Protein AF-X1PWG4-F1 (afdb_monomer)

Structure (mmCIF, N/CA/C/O backbone):
data_AF-X1PWG4-F1
#
_entry.id   AF-X1PWG4-F1
#
loop_
_atom_site.group_PDB
_atom_site.id
_atom_site.type_symbol
_atom_site.label_atom_id
_atom_site.label_alt_id
_atom_site.label_comp_id
_atom_site.label_asym_id
_atom_site.label_entity_id
_atom_site.label_seq_id
_atom_site.pdbx_PDB_ins_code
_atom_site.Cartn_x
_atom_site.Cartn_y
_atom_site.Cartn_z
_atom_site.occupancy
_atom_site.B_iso_or_equiv
_atom_site.auth_seq_id
_atom_site.auth_comp_id
_atom_site.auth_asym_id
_atom_site.auth_atom_id
_atom_site.pdbx_PDB_model_num
ATOM 1 N N . VAL A 1 1 ? 36.003 5.966 -30.148 1.00 38.50 1 VAL A N 1
ATOM 2 C CA . VAL A 1 1 ? 35.156 4.919 -30.754 1.00 38.50 1 VAL A CA 1
ATOM 3 C C . VAL A 1 1 ? 33.791 5.118 -30.147 1.00 38.50 1 VAL A C 1
ATOM 5 O O . VAL A 1 1 ? 33.554 4.722 -29.016 1.00 38.50 1 VAL A O 1
ATOM 8 N N . ASP A 1 2 ? 33.025 5.947 -30.839 1.00 34.84 2 ASP A N 1
ATOM 9 C CA . ASP A 1 2 ? 31.655 6.334 -30.536 1.00 34.84 2 ASP A CA 1
ATOM 10 C C . ASP A 1 2 ? 30.747 5.218 -31.064 1.00 34.84 2 ASP A C 1
ATOM 12 O O . ASP A 1 2 ? 30.988 4.719 -32.164 1.00 34.84 2 ASP A O 1
ATOM 16 N N . ASN A 1 3 ? 29.781 4.775 -30.267 1.00 29.97 3 ASN A N 1
ATOM 17 C CA . ASN A 1 3 ? 28.748 3.850 -30.723 1.00 29.97 3 ASN A CA 1
ATOM 18 C C . ASN A 1 3 ? 27.435 4.169 -30.001 1.00 29.97 3 ASN A C 1
ATOM 20 O O . ASN A 1 3 ? 26.876 3.376 -29.248 1.00 29.97 3 ASN A O 1
ATOM 24 N N . SER A 1 4 ? 26.956 5.386 -30.239 1.00 35.47 4 SER A N 1
ATOM 25 C CA . SER A 1 4 ? 25.557 5.758 -30.080 1.00 35.47 4 SER A CA 1
ATOM 26 C C . SER A 1 4 ? 24.722 5.029 -31.140 1.00 35.47 4 SER A C 1
ATOM 28 O O . SER A 1 4 ? 24.581 5.471 -32.277 1.00 35.47 4 SER A O 1
ATOM 30 N N . THR A 1 5 ? 24.172 3.862 -30.798 1.00 31.62 5 THR A N 1
ATOM 31 C CA . THR A 1 5 ? 23.153 3.223 -31.643 1.00 31.62 5 THR A CA 1
ATOM 32 C C . THR A 1 5 ? 21.780 3.700 -31.187 1.00 31.62 5 THR A C 1
ATOM 34 O O . THR A 1 5 ? 21.223 3.204 -30.213 1.00 31.62 5 THR A O 1
ATOM 37 N N . GLN A 1 6 ? 21.245 4.692 -31.902 1.00 36.12 6 GLN A N 1
ATOM 38 C CA . GLN A 1 6 ? 19.813 4.971 -31.935 1.00 36.12 6 GLN A CA 1
ATOM 39 C C . GLN A 1 6 ? 19.074 3.683 -32.325 1.00 36.12 6 GLN A C 1
ATOM 41 O O . GLN A 1 6 ? 19.234 3.170 -33.434 1.00 36.12 6 GLN A O 1
ATOM 46 N N . HIS A 1 7 ? 18.234 3.171 -31.432 1.00 32.03 7 HIS A N 1
ATOM 47 C CA . HIS A 1 7 ? 17.082 2.370 -31.825 1.00 32.03 7 HIS A CA 1
ATOM 48 C C . HIS A 1 7 ? 15.844 3.222 -31.605 1.00 32.03 7 HIS A C 1
ATOM 50 O O . HIS A 1 7 ? 15.330 3.349 -30.498 1.00 32.03 7 HIS A O 1
ATOM 56 N N . GLY A 1 8 ? 15.409 3.855 -32.693 1.00 35.16 8 GLY A N 1
ATOM 57 C CA . GLY A 1 8 ? 14.060 4.374 -32.788 1.00 35.16 8 GLY A CA 1
ATOM 58 C C . GLY A 1 8 ? 13.094 3.198 -32.761 1.00 35.16 8 GLY A C 1
ATOM 59 O O . GLY A 1 8 ? 13.044 2.413 -33.704 1.00 35.16 8 GLY A O 1
ATOM 60 N N . SER A 1 9 ? 12.332 3.091 -31.681 1.00 31.69 9 SER A N 1
ATOM 61 C CA . SER A 1 9 ? 11.011 2.483 -31.715 1.00 31.69 9 SER A CA 1
ATOM 62 C C . SER A 1 9 ? 10.033 3.588 -31.337 1.00 31.69 9 SER A C 1
ATOM 64 O O . SER A 1 9 ? 10.167 4.251 -30.311 1.00 31.69 9 SER A O 1
ATOM 66 N N . THR A 1 10 ? 9.121 3.877 -32.253 1.00 31.64 10 THR A N 1
ATOM 67 C CA . THR A 1 10 ? 7.973 4.754 -32.051 1.00 31.64 10 THR A CA 1
ATOM 68 C C . THR A 1 10 ? 7.054 4.104 -31.023 1.00 31.64 10 THR A C 1
ATOM 70 O O . THR A 1 10 ? 6.117 3.401 -31.386 1.00 31.64 10 THR A O 1
ATOM 73 N N . ILE A 1 11 ? 7.345 4.312 -29.741 1.00 36.66 11 ILE A N 1
ATOM 74 C CA . ILE A 1 11 ? 6.309 4.308 -28.716 1.00 36.66 11 ILE A CA 1
ATOM 75 C C . ILE A 1 11 ? 5.617 5.650 -28.911 1.00 36.66 11 ILE A C 1
ATOM 77 O O . ILE A 1 11 ? 6.242 6.699 -28.749 1.00 36.66 11 ILE A O 1
ATOM 81 N N . GLU A 1 12 ? 4.384 5.610 -29.414 1.00 35.91 12 GLU A N 1
ATOM 82 C CA . GLU A 1 12 ? 3.535 6.791 -29.537 1.00 35.91 12 GLU A CA 1
ATOM 83 C C . GLU A 1 12 ? 3.648 7.617 -28.258 1.00 35.91 12 GLU A C 1
ATOM 85 O O . GLU A 1 12 ? 3.599 7.061 -27.162 1.00 35.91 12 GLU A O 1
ATOM 90 N N . ASN A 1 13 ? 3.863 8.925 -28.417 1.00 35.66 13 ASN A N 1
ATOM 91 C CA . ASN A 1 13 ? 3.907 9.893 -27.331 1.00 35.66 13 ASN A CA 1
ATOM 92 C C . ASN A 1 13 ? 2.687 9.685 -26.427 1.00 35.66 13 ASN A C 1
ATOM 94 O O . ASN A 1 13 ? 1.607 10.204 -26.709 1.00 35.66 13 ASN A O 1
ATOM 98 N N . ILE A 1 14 ? 2.861 8.933 -25.343 1.00 43.09 14 ILE A N 1
ATOM 99 C CA . ILE A 1 14 ? 1.929 8.948 -24.232 1.00 43.09 14 ILE A CA 1
ATOM 100 C C . ILE A 1 14 ? 2.013 10.380 -23.723 1.00 43.09 14 ILE A C 1
ATOM 102 O O . ILE A 1 14 ? 3.063 10.812 -23.249 1.00 43.09 14 ILE A O 1
ATOM 106 N N . ASP A 1 15 ? 0.952 11.155 -23.922 1.00 39.53 15 ASP A N 1
ATOM 107 C CA . ASP A 1 15 ? 0.893 12.532 -23.456 1.00 39.53 15 ASP A CA 1
ATOM 108 C C . ASP A 1 15 ? 0.978 12.516 -21.921 1.00 39.53 15 ASP A C 1
ATOM 110 O O . ASP A 1 15 ? -0.009 12.291 -21.217 1.00 39.53 15 ASP A O 1
ATOM 114 N N . HIS A 1 16 ? 2.196 12.696 -21.400 1.00 44.06 16 HIS A N 1
ATOM 115 C CA . HIS A 1 16 ? 2.521 12.679 -19.972 1.00 44.06 16 HIS A CA 1
ATOM 116 C C . HIS A 1 16 ? 1.636 13.654 -19.175 1.00 44.06 16 HIS A C 1
ATOM 118 O O . HIS A 1 16 ? 1.342 13.422 -18.002 1.00 44.06 16 HIS A O 1
ATOM 124 N N . THR A 1 17 ? 1.140 14.710 -19.825 1.00 37.06 17 THR A N 1
ATOM 125 C CA . THR A 1 17 ? 0.245 15.719 -19.246 1.00 37.06 17 THR A CA 1
ATOM 126 C C . THR A 1 17 ? -1.140 15.151 -18.903 1.00 37.06 17 THR A C 1
ATOM 128 O O . THR A 1 17 ? -1.761 15.574 -17.922 1.00 37.06 17 THR A O 1
ATOM 131 N N . VAL A 1 18 ? -1.615 14.162 -19.671 1.00 40.12 18 VAL A N 1
ATOM 132 C CA . VAL A 1 18 ? -2.909 13.485 -19.463 1.00 40.12 18 VAL A CA 1
ATOM 133 C C . VAL A 1 18 ? -2.805 12.429 -18.352 1.00 40.12 18 VAL A C 1
ATOM 135 O O . VAL A 1 18 ? -3.750 12.258 -17.584 1.00 40.12 18 VAL A O 1
ATOM 138 N N . TYR A 1 19 ? -1.640 11.790 -18.182 1.00 44.50 19 TYR A N 1
ATOM 139 C CA . TYR A 1 19 ? -1.383 10.860 -17.067 1.00 44.50 19 TYR A CA 1
ATOM 140 C C . TYR A 1 19 ? -1.258 11.580 -15.710 1.00 44.50 19 TYR A C 1
ATOM 142 O O . TYR A 1 19 ? -1.852 11.147 -14.721 1.00 44.50 19 TYR A O 1
ATOM 150 N N . LEU A 1 20 ? -0.562 12.723 -15.665 1.00 40.28 20 LEU A N 1
ATOM 151 C CA . LEU A 1 20 ? -0.359 13.516 -14.441 1.00 40.28 20 LEU A CA 1
ATOM 152 C C . LEU A 1 20 ? -1.666 14.062 -13.837 1.00 40.28 20 LEU A C 1
ATOM 154 O O . LEU A 1 20 ? -1.803 14.134 -12.616 1.00 40.28 20 LEU A O 1
ATOM 158 N N . THR A 1 21 ? -2.652 14.416 -14.668 1.00 39.25 21 THR A N 1
ATOM 159 C CA . THR A 1 21 ? -3.934 14.981 -14.200 1.00 39.25 21 THR A CA 1
ATOM 160 C C . THR A 1 21 ? -4.947 13.927 -13.731 1.00 39.25 21 THR A C 1
ATOM 162 O O . THR A 1 21 ? -5.862 14.268 -12.977 1.00 39.25 21 THR A O 1
ATOM 165 N N . ALA A 1 22 ? -4.765 12.650 -14.095 1.00 45.25 22 ALA A N 1
ATOM 166 C CA . ALA A 1 22 ? -5.583 11.530 -13.617 1.00 45.25 22 ALA A CA 1
ATOM 167 C C . ALA A 1 22 ? -5.042 10.888 -12.320 1.00 45.25 22 ALA A C 1
ATOM 169 O O . ALA A 1 22 ? -5.830 10.404 -11.507 1.00 45.25 22 ALA A O 1
ATOM 170 N N . PHE A 1 23 ? -3.724 10.929 -12.079 1.00 49.94 23 PHE A N 1
ATOM 171 C CA . PHE A 1 23 ? -3.097 10.281 -10.914 1.00 49.94 23 PHE A CA 1
ATOM 172 C C . PHE A 1 23 ? -3.193 11.106 -9.613 1.00 49.94 23 PHE A C 1
ATOM 174 O O . PHE A 1 23 ? -3.197 10.560 -8.516 1.00 49.94 23 PHE A O 1
ATOM 181 N N . GLN A 1 24 ? -3.354 12.432 -9.685 1.00 46.59 24 GLN A N 1
ATOM 182 C CA . GLN A 1 24 ? -3.383 13.302 -8.492 1.00 46.59 24 GLN A CA 1
ATOM 183 C C . GLN A 1 24 ? -4.635 13.157 -7.592 1.00 46.59 24 GLN A C 1
ATOM 185 O O . GLN A 1 24 ? -4.718 13.825 -6.564 1.00 46.59 24 GLN A O 1
ATOM 190 N N . ARG A 1 25 ? -5.595 12.277 -7.924 1.00 53.38 25 ARG A N 1
ATOM 191 C CA . ARG A 1 25 ? -6.771 11.955 -7.078 1.00 53.38 25 ARG A CA 1
ATOM 192 C C . ARG A 1 25 ? -6.704 10.576 -6.418 1.00 53.38 25 ARG A C 1
ATOM 194 O O . ARG A 1 25 ? -7.733 10.023 -6.046 1.00 53.38 25 ARG A O 1
ATOM 201 N N . GLN A 1 26 ? -5.515 9.996 -6.328 1.00 68.88 26 GLN A N 1
ATOM 202 C CA . GLN A 1 26 ? -5.377 8.581 -6.006 1.00 68.88 26 GLN A CA 1
ATOM 203 C C . GLN A 1 26 ? -5.021 8.281 -4.554 1.00 68.88 26 GLN A C 1
ATOM 205 O O . GLN A 1 26 ? -5.182 7.140 -4.139 1.00 68.88 26 GLN A O 1
ATOM 210 N N . THR A 1 27 ? -4.633 9.286 -3.768 1.00 80.44 27 THR A N 1
ATOM 211 C CA . THR A 1 27 ? -4.349 9.122 -2.337 1.00 80.44 27 THR A CA 1
ATOM 212 C C . THR A 1 27 ? -5.206 10.069 -1.520 1.00 80.44 27 THR A C 1
ATOM 214 O O . THR A 1 27 ? -5.273 11.264 -1.805 1.00 80.44 27 THR A O 1
ATOM 217 N N . SER A 1 28 ? -5.879 9.538 -0.506 1.00 86.94 28 SER A N 1
ATOM 218 C CA . SER A 1 28 ? -6.775 10.298 0.359 1.00 86.94 28 SER A CA 1
ATOM 219 C C . SER A 1 28 ? -6.573 9.894 1.811 1.00 86.94 28 SER A C 1
ATOM 221 O O . SER A 1 28 ? -6.468 8.709 2.123 1.00 86.94 28 SER A O 1
ATOM 223 N N . GLU A 1 29 ? -6.531 10.880 2.700 1.00 88.06 29 GLU A N 1
ATOM 224 C CA . GLU A 1 29 ? -6.410 10.665 4.137 1.00 88.06 29 GLU A CA 1
ATOM 225 C C . GLU A 1 29 ? -7.712 11.012 4.844 1.00 88.06 29 GLU A C 1
ATOM 227 O O . GLU A 1 29 ? -8.400 11.980 4.504 1.00 88.06 29 GLU A O 1
ATOM 232 N N . LYS A 1 30 ? -8.042 10.224 5.864 1.00 88.00 30 LYS A N 1
ATOM 233 C CA . LYS A 1 30 ? -9.193 10.465 6.719 1.00 88.00 30 LYS A CA 1
ATOM 234 C C . LYS A 1 30 ? -8.805 10.290 8.173 1.00 88.00 30 LYS A C 1
ATOM 236 O O . LYS A 1 30 ? -8.537 9.176 8.619 1.00 88.00 30 LYS A O 1
ATOM 241 N N . GLU A 1 31 ? -8.826 11.394 8.908 1.00 88.31 31 GLU A N 1
ATOM 242 C CA . GLU A 1 31 ? -8.739 11.368 10.361 1.00 88.31 31 GLU A CA 1
ATOM 243 C C . GLU A 1 31 ? -10.084 10.925 10.953 1.00 88.31 31 GLU A C 1
ATOM 245 O O . GLU A 1 31 ? -11.162 11.371 10.542 1.00 88.31 31 GLU A O 1
ATOM 250 N N . LEU A 1 32 ? -10.018 10.001 11.901 1.00 87.44 32 LEU A N 1
ATOM 251 C CA . LEU A 1 32 ? -11.152 9.357 12.537 1.00 87.44 32 LEU A CA 1
ATOM 252 C C . LEU A 1 32 ? -10.982 9.452 14.045 1.00 87.44 32 LEU A C 1
ATOM 254 O O . LEU A 1 32 ? -9.999 8.960 14.594 1.00 87.44 32 LEU A O 1
ATOM 258 N N . ASN A 1 33 ? -11.977 10.015 14.722 1.00 84.44 33 ASN A N 1
ATOM 259 C CA . ASN A 1 33 ? -12.024 9.975 16.179 1.00 84.44 33 ASN A CA 1
ATOM 260 C C . ASN A 1 33 ? -12.166 8.530 16.652 1.00 84.44 33 ASN A C 1
ATOM 262 O O . ASN A 1 33 ? -12.978 7.773 16.108 1.00 84.44 33 ASN A O 1
ATOM 266 N N . THR A 1 34 ? -11.421 8.173 17.691 1.00 80.56 34 THR A N 1
ATOM 267 C CA . THR A 1 34 ? -11.526 6.858 18.308 1.00 80.56 34 THR A CA 1
ATOM 268 C C . THR A 1 34 ? -12.749 6.803 19.206 1.00 80.56 34 THR A C 1
ATOM 270 O O . THR A 1 34 ? -12.859 7.607 20.137 1.00 80.56 34 THR A O 1
ATOM 273 N N . PRO A 1 35 ? -13.708 5.897 18.945 1.00 78.75 35 PRO A N 1
ATOM 274 C CA . PRO A 1 35 ? -14.899 5.813 19.772 1.00 78.75 35 PRO A CA 1
ATOM 275 C C . PRO A 1 35 ? -14.538 5.424 21.201 1.00 78.75 35 PRO A C 1
ATOM 277 O O . PRO A 1 35 ? -13.635 4.618 21.433 1.00 78.75 35 PRO A O 1
ATOM 280 N N . SER A 1 36 ? -15.293 5.950 22.166 1.00 65.75 36 SER A N 1
ATOM 281 C CA . SER A 1 36 ? -15.292 5.398 23.519 1.00 65.75 36 SER A CA 1
ATOM 282 C C . SER A 1 36 ? -15.638 3.910 23.459 1.00 65.75 36 SER A C 1
ATOM 284 O O . SER A 1 36 ? -16.478 3.526 22.642 1.00 65.75 36 SER A O 1
ATOM 286 N N . LYS A 1 37 ? -14.993 3.109 24.317 1.00 62.00 37 LYS A N 1
ATOM 287 C CA . LYS A 1 37 ? -15.112 1.645 24.416 1.00 62.00 37 LYS A CA 1
ATOM 288 C C . LYS A 1 37 ? -16.498 1.147 23.987 1.00 62.00 37 LYS A C 1
ATOM 290 O O . LYS A 1 37 ? -17.501 1.618 24.525 1.00 62.00 37 LYS A O 1
ATOM 295 N N . ALA A 1 38 ? -16.534 0.231 23.015 1.00 53.81 38 ALA A N 1
ATOM 296 C CA . ALA A 1 38 ? -17.779 -0.332 22.499 1.00 53.81 38 ALA A CA 1
ATOM 297 C C . ALA A 1 38 ? -18.659 -0.795 23.672 1.00 53.81 38 ALA A C 1
ATOM 299 O O . ALA A 1 38 ? -18.180 -1.497 24.566 1.00 53.81 38 ALA A O 1
ATOM 300 N N . SER A 1 39 ? -19.915 -0.342 23.702 1.00 44.66 39 SER A N 1
ATOM 301 C CA . SER A 1 39 ? -20.879 -0.745 24.722 1.00 44.66 39 SER A CA 1
ATOM 302 C C . SER A 1 39 ? -21.063 -2.257 24.648 1.00 44.66 39 SER A C 1
ATOM 304 O O . SER A 1 39 ? -21.536 -2.744 23.628 1.00 44.66 39 SER A O 1
ATOM 306 N N . GLU A 1 40 ? -20.626 -2.942 25.705 1.00 45.03 40 GLU A N 1
ATOM 307 C CA . GLU A 1 40 ? -20.844 -4.351 26.055 1.00 45.03 40 GLU A CA 1
ATOM 308 C C . GLU A 1 40 ? -21.514 -5.214 24.972 1.00 45.03 40 GLU A C 1
ATOM 310 O O . GLU A 1 40 ? -22.687 -5.551 25.074 1.00 45.03 40 GLU A O 1
ATOM 315 N N . ASP A 1 41 ? -20.732 -5.635 23.977 1.00 44.06 41 ASP A N 1
ATOM 316 C CA . ASP A 1 41 ? -21.018 -6.838 23.198 1.00 44.06 41 ASP A CA 1
ATOM 317 C C . ASP A 1 41 ? -19.813 -7.780 23.300 1.00 44.06 41 ASP A C 1
ATOM 319 O O . ASP A 1 41 ? -18.647 -7.388 23.239 1.00 44.06 41 ASP A O 1
ATOM 323 N N . THR A 1 42 ? -20.118 -9.037 23.591 1.00 42.09 42 THR A N 1
ATOM 324 C CA . THR A 1 42 ? -19.283 -9.994 24.323 1.00 42.09 42 THR A CA 1
ATOM 325 C C . THR A 1 42 ? -18.205 -10.658 23.455 1.00 42.09 42 THR A C 1
ATOM 327 O O . THR A 1 42 ? -18.225 -11.871 23.256 1.00 42.09 42 THR A O 1
ATOM 330 N N . VAL A 1 43 ? -17.240 -9.892 22.934 1.00 46.84 43 VAL A N 1
ATOM 331 C CA . VAL A 1 43 ? -16.161 -10.434 22.084 1.00 46.84 43 VAL A CA 1
ATOM 332 C C . VAL A 1 43 ? -14.787 -9.972 22.589 1.00 46.84 43 VAL A C 1
ATOM 334 O O . VAL A 1 43 ? -14.252 -8.968 22.143 1.00 46.84 43 VAL A O 1
ATOM 337 N N . SER A 1 44 ? -14.213 -10.750 23.512 1.00 55.03 44 SER A N 1
ATOM 338 C CA . SER A 1 44 ? -12.876 -10.596 24.123 1.00 55.03 44 SER A CA 1
ATOM 339 C C . SER A 1 44 ? -12.643 -9.354 25.007 1.00 55.03 44 SER A C 1
ATOM 341 O O . SER A 1 44 ? -13.000 -8.231 24.669 1.00 55.03 44 SER A O 1
ATOM 343 N N . GLN A 1 45 ? -11.965 -9.547 26.147 1.00 56.59 45 GLN A N 1
ATOM 344 C CA . GLN A 1 45 ? -11.518 -8.453 27.027 1.00 56.59 45 GLN A CA 1
ATOM 345 C C . GLN A 1 45 ? -10.460 -7.537 26.375 1.00 56.59 45 GLN A C 1
ATOM 347 O O . GLN A 1 45 ? -10.139 -6.488 26.938 1.00 56.59 45 GLN A O 1
ATOM 352 N N . ASP A 1 46 ? -9.971 -7.900 25.188 1.00 75.38 46 ASP A N 1
ATOM 353 C CA . ASP A 1 46 ? -8.843 -7.245 24.526 1.00 75.38 46 ASP A CA 1
ATOM 354 C C . ASP A 1 46 ? -9.253 -6.124 23.562 1.00 75.38 46 ASP A C 1
ATOM 356 O O . ASP A 1 46 ? -8.395 -5.335 23.171 1.00 75.38 46 ASP A O 1
ATOM 360 N N . ILE A 1 47 ? -10.535 -6.004 23.179 1.00 83.12 47 ILE A N 1
ATOM 361 C CA . ILE A 1 47 ? -10.992 -4.917 22.295 1.00 83.12 47 ILE A CA 1
ATOM 362 C C . ILE A 1 47 ? -11.156 -3.623 23.102 1.00 83.12 47 ILE A C 1
ATOM 364 O O . ILE A 1 47 ? -11.982 -3.513 24.012 1.00 83.12 47 ILE A O 1
ATOM 368 N N . LEU A 1 48 ? -10.367 -2.616 22.737 1.00 85.19 48 LEU A N 1
ATOM 369 C CA . LEU A 1 48 ? -10.326 -1.310 23.387 1.00 85.19 48 LEU A CA 1
ATOM 370 C C . LEU A 1 48 ? -11.255 -0.294 22.709 1.00 85.19 48 LEU A C 1
ATOM 372 O O . LEU A 1 48 ? -11.920 0.479 23.398 1.00 85.19 48 LEU A O 1
ATOM 376 N N . ALA A 1 49 ? -11.326 -0.310 21.376 1.00 88.00 49 ALA A N 1
ATOM 377 C CA . ALA A 1 49 ? -12.190 0.561 20.580 1.00 88.00 49 ALA A CA 1
ATOM 378 C C . ALA A 1 49 ? -12.517 -0.077 19.223 1.00 88.00 49 ALA A C 1
ATOM 380 O O . ALA A 1 49 ? -11.757 -0.902 18.719 1.00 88.00 49 ALA A O 1
ATOM 381 N N . MET A 1 50 ? -13.633 0.322 18.614 1.00 89.75 50 MET A N 1
ATOM 382 C CA . MET A 1 50 ? -14.015 -0.097 17.264 1.00 89.75 50 MET A CA 1
ATOM 383 C C . MET A 1 50 ? -14.757 1.037 16.568 1.00 89.75 50 MET A C 1
ATOM 385 O O . MET A 1 50 ? -15.683 1.604 17.145 1.00 89.75 50 MET A O 1
ATOM 389 N N . SER A 1 51 ? -14.356 1.362 15.342 1.00 91.31 51 SER A N 1
ATOM 390 C CA . SER A 1 51 ? -14.998 2.399 14.542 1.00 91.31 51 SER A CA 1
ATOM 391 C C . SER A 1 51 ? -16.345 1.945 13.981 1.00 91.31 51 SER A C 1
ATOM 393 O O . SER A 1 51 ? -16.601 0.755 13.795 1.00 91.31 51 SER A O 1
ATOM 395 N N . GLY A 1 52 ? -17.188 2.915 13.619 1.00 90.81 52 GLY A N 1
ATOM 396 C CA . GLY A 1 52 ? -18.254 2.670 12.648 1.00 90.81 52 GLY A CA 1
ATOM 397 C C . GLY A 1 52 ? -17.697 2.444 11.236 1.00 90.81 52 GLY A C 1
ATOM 398 O O . GLY A 1 52 ? -16.481 2.460 11.021 1.00 90.81 52 GLY A O 1
ATOM 399 N N . SER A 1 53 ? -18.595 2.273 10.266 1.00 94.12 53 SER A N 1
ATOM 400 C CA . SER A 1 53 ? -18.234 2.135 8.852 1.00 94.12 53 SER A CA 1
ATOM 401 C C . SER A 1 53 ? -17.650 3.436 8.296 1.00 94.12 53 SER A C 1
ATOM 403 O O . SER A 1 53 ? -18.222 4.517 8.447 1.00 94.12 53 SER A O 1
ATOM 405 N N . VAL A 1 54 ? -16.529 3.327 7.595 1.00 95.50 54 VAL A N 1
ATOM 406 C CA . VAL A 1 54 ? -15.826 4.425 6.938 1.00 95.50 54 VAL A CA 1
ATOM 407 C C . VAL A 1 54 ? -15.907 4.193 5.437 1.00 95.50 54 VAL A C 1
ATOM 409 O O . VAL A 1 54 ? -15.289 3.269 4.924 1.00 95.50 54 VAL A O 1
ATOM 412 N N . ARG A 1 55 ? -16.662 5.034 4.723 1.00 96.25 55 ARG A N 1
ATOM 413 C CA . ARG A 1 55 ? -16.684 5.000 3.254 1.00 96.25 55 ARG A CA 1
ATOM 414 C C . ARG A 1 55 ? -15.290 5.295 2.694 1.00 96.25 55 ARG A C 1
ATOM 416 O O . ARG A 1 55 ? -14.662 6.264 3.137 1.00 96.25 55 ARG A O 1
ATOM 423 N N . VAL A 1 56 ? -14.858 4.477 1.737 1.00 96.31 56 VAL A N 1
ATOM 424 C CA . VAL A 1 56 ? -13.610 4.640 0.985 1.00 96.31 56 VAL A CA 1
ATOM 425 C C . VAL A 1 56 ? -13.692 5.935 0.162 1.00 96.31 56 VAL A C 1
ATOM 427 O O . VAL A 1 56 ? -14.653 6.117 -0.586 1.00 96.31 56 VAL A O 1
ATOM 430 N N . PRO A 1 57 ? -12.745 6.875 0.335 1.00 94.94 57 PRO A N 1
ATOM 431 C CA . PRO A 1 57 ? -12.795 8.203 -0.280 1.00 94.94 57 PRO A CA 1
ATOM 432 C C . PRO A 1 57 ? -12.038 8.298 -1.618 1.00 94.94 57 PRO A C 1
ATOM 434 O O . PRO A 1 57 ? -11.726 9.403 -2.056 1.00 94.94 57 PRO A O 1
ATOM 437 N N . VAL A 1 58 ? -11.712 7.165 -2.244 1.00 91.38 58 VAL A N 1
ATOM 438 C CA . VAL A 1 58 ? -11.100 7.103 -3.579 1.00 91.38 58 VAL A CA 1
ATOM 439 C C . VAL A 1 58 ? -12.063 6.434 -4.550 1.00 91.38 58 VAL A C 1
ATOM 441 O O . VAL A 1 58 ? -12.742 5.472 -4.195 1.00 91.38 58 VAL A O 1
ATOM 444 N N . ASP A 1 59 ? -12.128 6.947 -5.774 1.00 87.25 59 ASP A N 1
ATOM 445 C CA . ASP A 1 59 ? -13.040 6.428 -6.788 1.00 87.25 59 ASP A CA 1
ATOM 446 C C . ASP A 1 59 ? -12.464 5.160 -7.427 1.00 87.25 59 ASP A C 1
ATOM 448 O O . ASP A 1 59 ? -11.320 5.176 -7.888 1.00 87.25 59 ASP A O 1
ATOM 452 N N . SER A 1 60 ? -13.276 4.095 -7.490 1.00 87.38 60 SER A N 1
ATOM 453 C CA . SER A 1 60 ? -13.022 2.858 -8.257 1.00 87.38 60 SER A CA 1
ATOM 454 C C . SER A 1 60 ? -11.563 2.379 -8.176 1.00 87.38 60 SER A C 1
ATOM 456 O O . SER A 1 60 ? -10.848 2.433 -9.183 1.00 87.38 60 SER A O 1
ATOM 458 N N . PRO A 1 61 ? -11.078 1.984 -6.983 1.00 91.75 61 PRO A N 1
ATOM 459 C CA . PRO A 1 61 ? -9.700 1.550 -6.823 1.00 91.75 61 PRO A CA 1
ATOM 460 C C . PRO A 1 61 ? -9.421 0.338 -7.703 1.00 91.75 61 PRO A C 1
ATOM 462 O O . PRO A 1 61 ? -10.098 -0.670 -7.585 1.00 91.75 61 PRO A O 1
ATOM 465 N N . GLU A 1 62 ? -8.425 0.411 -8.581 1.00 91.31 62 GLU A N 1
ATOM 466 C CA . GLU A 1 62 ? -8.026 -0.727 -9.405 1.00 91.31 62 GLU A CA 1
ATOM 467 C C . GLU A 1 62 ? -6.509 -0.913 -9.353 1.00 91.31 62 GLU A C 1
ATOM 469 O O . GLU A 1 62 ? -5.778 0.071 -9.281 1.00 91.31 62 GLU A O 1
ATOM 474 N N . PRO A 1 63 ? -6.017 -2.161 -9.386 1.00 93.00 63 PRO A N 1
ATOM 475 C CA . PRO A 1 63 ? -6.783 -3.413 -9.3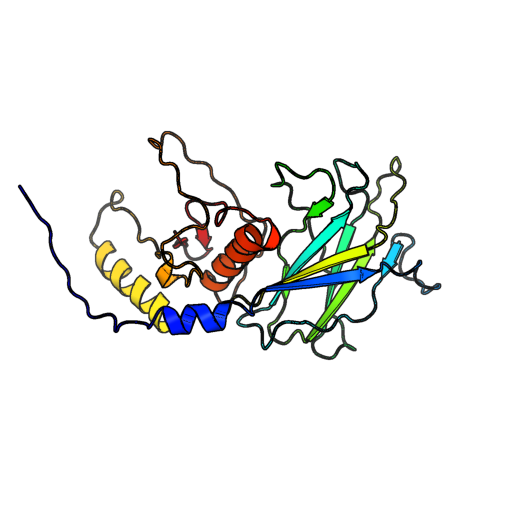98 1.00 93.00 63 PRO A CA 1
ATOM 476 C C . PRO A 1 63 ? -7.230 -3.865 -7.999 1.00 93.00 63 PRO A C 1
ATOM 478 O O . PRO A 1 63 ? -7.924 -4.869 -7.869 1.00 93.00 63 PRO A O 1
ATOM 481 N N . PHE A 1 64 ? -6.833 -3.121 -6.972 1.00 94.94 64 PHE A N 1
ATOM 482 C CA . PHE A 1 64 ? -7.157 -3.323 -5.567 1.00 94.94 64 PHE A CA 1
ATOM 483 C C . PHE A 1 64 ? -7.123 -1.968 -4.849 1.00 94.94 64 PHE A C 1
ATOM 485 O O . PHE A 1 64 ? -6.609 -0.980 -5.381 1.00 94.94 64 PHE A O 1
ATOM 492 N N . LEU A 1 65 ? -7.629 -1.930 -3.620 1.00 95.94 65 LEU A N 1
ATOM 493 C CA . LEU A 1 65 ? -7.504 -0.788 -2.722 1.00 95.94 65 LEU A CA 1
ATOM 494 C C . LEU A 1 65 ? -6.317 -1.003 -1.779 1.00 95.94 65 LEU A C 1
ATOM 496 O O . LEU A 1 65 ? -6.286 -1.990 -1.049 1.00 95.94 65 LEU A O 1
ATOM 500 N N . ALA A 1 66 ? -5.368 -0.071 -1.741 1.00 95.81 66 ALA A N 1
ATOM 501 C CA . ALA A 1 66 ? -4.309 -0.070 -0.737 1.00 95.81 66 ALA A CA 1
ATOM 502 C C . ALA A 1 66 ? -4.694 0.836 0.445 1.00 95.81 66 ALA A C 1
ATOM 504 O O . ALA A 1 66 ? -5.181 1.950 0.246 1.00 95.81 66 ALA A O 1
ATOM 505 N N . VAL A 1 67 ? -4.499 0.363 1.677 1.00 96.69 67 VAL A N 1
ATOM 506 C CA . VAL A 1 67 ? -4.854 1.094 2.904 1.00 96.69 67 VAL A CA 1
ATOM 507 C C . VAL A 1 67 ? -3.753 0.952 3.947 1.00 96.69 67 VAL A C 1
ATOM 509 O O . VAL A 1 67 ? -3.225 -0.136 4.151 1.00 96.69 67 VAL A O 1
ATOM 512 N N . THR A 1 68 ? -3.440 2.034 4.650 1.00 94.88 68 THR A N 1
ATOM 513 C CA . THR A 1 68 ? -2.625 2.007 5.875 1.00 94.88 68 THR A CA 1
ATOM 514 C C . THR A 1 68 ? -3.286 2.844 6.973 1.00 94.88 68 THR A C 1
ATOM 516 O O . THR A 1 68 ? -4.224 3.606 6.714 1.00 94.88 68 THR A O 1
ATOM 519 N N . ALA A 1 69 ? -2.815 2.684 8.207 1.00 94.56 69 ALA A N 1
ATOM 520 C CA . ALA A 1 69 ? -3.221 3.467 9.359 1.00 94.56 69 ALA A CA 1
ATOM 521 C C . ALA A 1 69 ? -2.013 4.162 9.996 1.00 94.56 69 ALA A C 1
ATOM 523 O O . ALA A 1 69 ? -0.922 3.605 10.077 1.00 94.56 69 ALA A O 1
ATOM 524 N N . ARG A 1 70 ? -2.237 5.360 10.523 1.00 93.25 70 ARG A N 1
ATOM 525 C CA . ARG A 1 70 ? -1.305 6.103 11.368 1.00 93.25 70 ARG A CA 1
ATOM 526 C C . ARG A 1 70 ? -1.984 6.406 12.693 1.00 93.25 70 ARG A C 1
ATOM 528 O O . ARG A 1 70 ? -3.149 6.809 12.716 1.00 93.25 70 ARG A O 1
ATOM 535 N N . TRP A 1 71 ? -1.258 6.243 13.791 1.00 92.38 71 TRP A N 1
ATOM 536 C CA . TRP A 1 71 ? -1.765 6.567 15.122 1.00 92.38 71 TRP A CA 1
ATOM 537 C C . TRP A 1 71 ? -0.672 7.163 16.018 1.00 92.38 71 TRP A C 1
ATOM 539 O O . TRP A 1 71 ? 0.508 6.886 15.804 1.00 92.38 71 TRP A O 1
ATOM 549 N N . PRO A 1 72 ? -1.027 8.007 17.003 1.00 89.75 72 PRO A N 1
ATOM 550 C CA . PRO A 1 72 ? -0.069 8.592 17.937 1.00 89.75 72 PRO A CA 1
ATOM 551 C C . PRO A 1 72 ? 0.773 7.538 18.661 1.00 89.75 72 PRO A C 1
ATOM 553 O O . PRO A 1 72 ? 0.268 6.481 19.044 1.00 89.75 72 PRO A O 1
ATOM 556 N N . SER A 1 73 ? 2.049 7.846 18.887 1.00 86.00 73 SER A N 1
ATOM 557 C CA . SER A 1 73 ? 2.939 6.985 19.669 1.00 86.00 73 SER A CA 1
ATOM 558 C C . SER A 1 73 ? 2.768 7.171 21.174 1.00 86.00 73 SER A C 1
ATOM 560 O O . SER A 1 73 ? 3.135 6.298 21.962 1.00 86.00 73 SER A O 1
ATOM 562 N N . SER A 1 74 ? 2.256 8.339 21.577 1.00 82.06 74 SER A N 1
ATOM 563 C CA . SER A 1 74 ? 2.247 8.815 22.964 1.00 82.06 74 SER A CA 1
ATOM 564 C C . SER A 1 74 ? 3.629 8.726 23.633 1.00 82.06 74 SER A C 1
ATOM 566 O O . SER A 1 74 ? 3.734 8.470 24.828 1.00 82.06 74 SER A O 1
ATOM 568 N N . GLY A 1 75 ? 4.704 8.906 22.854 1.00 79.81 75 GLY A N 1
ATOM 569 C CA . GLY A 1 75 ? 6.088 8.822 23.331 1.00 79.81 75 GLY A CA 1
ATOM 570 C C . GLY A 1 75 ? 6.627 7.398 23.512 1.00 79.81 75 GLY A C 1
ATOM 571 O O . GLY A 1 75 ? 7.768 7.244 23.944 1.00 79.81 75 GLY A O 1
ATOM 572 N N . ASN A 1 76 ? 5.848 6.364 23.179 1.00 78.69 76 ASN A N 1
ATOM 573 C CA . ASN A 1 76 ? 6.320 4.981 23.204 1.00 78.69 76 ASN A CA 1
ATOM 574 C C . ASN A 1 76 ? 7.196 4.675 21.983 1.00 78.69 76 ASN A C 1
ATOM 576 O O . ASN A 1 76 ? 6.932 5.143 20.877 1.00 78.69 76 ASN A O 1
ATOM 580 N N . THR A 1 77 ? 8.215 3.840 22.180 1.00 80.69 77 THR A N 1
ATOM 581 C CA . THR A 1 77 ? 9.062 3.318 21.094 1.00 80.69 77 THR A CA 1
ATOM 582 C C . THR A 1 77 ? 8.462 2.090 20.418 1.00 80.69 77 THR A C 1
ATOM 584 O O . THR A 1 77 ? 8.794 1.799 19.277 1.00 80.69 77 THR A O 1
ATOM 587 N N . GLU A 1 78 ? 7.576 1.381 21.115 1.00 83.62 78 GLU A N 1
ATOM 588 C CA . GLU A 1 78 ? 6.837 0.222 20.618 1.00 83.62 78 GLU A CA 1
ATOM 589 C C . GLU A 1 78 ? 5.345 0.460 20.813 1.00 83.62 78 GLU A C 1
ATOM 591 O O . GLU A 1 78 ? 4.936 1.112 21.778 1.00 83.62 78 GLU A O 1
ATOM 596 N N . SER A 1 79 ? 4.519 -0.039 19.894 1.00 86.25 79 SER A N 1
ATOM 597 C CA . SER A 1 79 ? 3.084 0.205 19.982 1.00 86.25 79 SER A CA 1
ATOM 598 C C . SER A 1 79 ? 2.444 -0.668 21.064 1.00 86.25 79 SER A C 1
ATOM 600 O O . SER A 1 79 ? 2.480 -1.890 20.941 1.00 86.25 79 SER A O 1
ATOM 602 N N . PRO A 1 80 ? 1.807 -0.083 22.099 1.00 84.38 80 PRO A N 1
ATOM 603 C CA . PRO A 1 80 ? 1.154 -0.856 23.158 1.00 84.38 80 PRO A CA 1
ATOM 604 C C . PRO A 1 80 ? -0.220 -1.402 22.728 1.00 84.38 80 PRO A C 1
ATOM 606 O O . PRO A 1 80 ? -0.925 -2.034 23.518 1.00 84.38 80 PRO A O 1
ATOM 609 N N . ILE A 1 81 ? -0.632 -1.108 21.492 1.00 87.62 81 ILE A N 1
ATOM 610 C CA . ILE A 1 81 ? -1.896 -1.516 20.892 1.00 87.62 81 ILE A CA 1
ATOM 611 C C . ILE A 1 81 ? -1.650 -2.192 19.551 1.00 87.62 81 ILE A C 1
ATOM 613 O O . ILE A 1 81 ? -0.663 -1.938 18.866 1.00 87.62 81 ILE A O 1
ATOM 617 N N . THR A 1 82 ? -2.609 -3.013 19.154 1.00 90.12 82 THR A N 1
ATOM 618 C CA . THR A 1 82 ? -2.729 -3.530 17.801 1.00 90.12 82 THR A CA 1
ATOM 619 C C . THR A 1 82 ? -3.889 -2.826 17.101 1.00 90.12 82 THR A C 1
ATOM 621 O O . THR A 1 82 ? -4.980 -2.688 17.656 1.00 90.12 82 THR A O 1
ATOM 624 N N . VAL A 1 83 ? -3.642 -2.375 15.874 1.00 92.50 83 VAL A N 1
ATOM 625 C CA . VAL A 1 83 ? -4.664 -1.854 14.966 1.00 92.50 83 VAL A CA 1
ATOM 626 C C . VAL A 1 83 ? -5.017 -2.944 13.969 1.00 92.50 83 VAL A C 1
ATOM 628 O O . VAL A 1 83 ? -4.134 -3.555 13.372 1.00 92.50 83 VAL A O 1
ATOM 631 N N . GLU A 1 84 ? -6.308 -3.173 13.767 1.00 94.94 84 GLU A N 1
ATOM 632 C CA . GLU A 1 84 ? -6.808 -4.107 12.762 1.00 94.94 84 GLU A CA 1
ATOM 633 C C . GLU A 1 84 ? -7.852 -3.426 11.886 1.00 94.94 84 GLU A C 1
ATOM 635 O O . GLU A 1 84 ? -8.687 -2.670 12.388 1.00 94.94 84 GLU A O 1
ATOM 640 N N . LEU A 1 85 ? -7.831 -3.726 10.589 1.00 96.56 85 LEU A N 1
ATOM 641 C CA . LEU A 1 85 ? -8.812 -3.260 9.615 1.00 96.56 85 LEU A CA 1
ATOM 642 C C . LEU A 1 85 ? -9.687 -4.418 9.136 1.00 96.56 85 LEU A C 1
ATOM 644 O O . LEU A 1 85 ? -9.247 -5.560 9.061 1.00 96.56 85 LEU A O 1
ATOM 648 N N . SER A 1 86 ? -10.933 -4.111 8.799 1.00 97.31 86 SER A N 1
ATOM 649 C CA . SER A 1 86 ? -11.864 -5.023 8.133 1.00 97.31 86 SER A CA 1
ATOM 650 C C . SER A 1 86 ? -12.537 -4.257 6.997 1.00 97.31 86 SER A C 1
ATOM 652 O O . SER A 1 86 ? -12.854 -3.072 7.155 1.00 97.31 86 SER A O 1
ATOM 654 N N . SER A 1 87 ? -12.710 -4.910 5.850 1.00 97.88 87 SER A N 1
ATOM 655 C CA . SER A 1 87 ? -13.308 -4.336 4.642 1.00 97.88 87 SER A CA 1
ATOM 656 C C . SER A 1 87 ? -14.715 -4.878 4.391 1.00 97.88 87 SER A C 1
ATOM 658 O O . SER A 1 87 ? -15.100 -5.939 4.893 1.00 97.88 87 SER A O 1
ATOM 660 N N . SER A 1 88 ? -15.499 -4.118 3.631 1.00 98.12 88 SER A N 1
ATOM 661 C CA . SER A 1 88 ? -16.845 -4.480 3.202 1.00 98.12 88 SER A CA 1
ATOM 662 C C . SER A 1 88 ? -17.200 -3.788 1.888 1.00 98.12 88 SER A C 1
ATOM 664 O O . SER A 1 88 ? -16.933 -2.597 1.711 1.00 98.12 88 SER A O 1
ATOM 666 N N . ASP A 1 89 ? -17.867 -4.519 1.001 1.00 97.62 89 ASP A N 1
ATOM 667 C CA . ASP A 1 89 ? -18.362 -3.997 -0.276 1.00 97.62 89 ASP A CA 1
ATOM 668 C C . ASP A 1 89 ? -19.706 -3.257 -0.107 1.00 97.62 89 ASP A C 1
ATOM 670 O O . ASP A 1 89 ? -20.071 -2.417 -0.924 1.00 97.62 89 ASP A O 1
ATOM 674 N N . ASP A 1 90 ? -20.457 -3.537 0.966 1.00 96.44 90 ASP A N 1
ATOM 675 C CA . ASP A 1 90 ? -21.817 -3.010 1.180 1.00 96.44 90 ASP A CA 1
ATOM 676 C C . ASP A 1 90 ? -22.028 -2.305 2.536 1.00 96.44 90 ASP A C 1
ATOM 678 O O . ASP A 1 90 ? -23.070 -1.692 2.777 1.00 96.44 90 ASP A O 1
ATOM 682 N N . GLY A 1 91 ? -21.032 -2.356 3.424 1.00 95.06 91 GLY A N 1
ATOM 683 C CA . GLY A 1 91 ? -21.060 -1.776 4.768 1.00 95.06 91 GLY A CA 1
ATOM 684 C C . GLY A 1 91 ? -21.810 -2.615 5.810 1.00 95.06 91 GLY A C 1
ATOM 685 O O . GLY A 1 91 ? -21.923 -2.187 6.963 1.00 95.06 91 GLY A O 1
ATOM 686 N N . THR A 1 92 ? -22.309 -3.796 5.433 1.00 94.75 92 THR A N 1
ATOM 687 C CA . THR A 1 92 ? -23.113 -4.697 6.273 1.00 94.75 92 THR A CA 1
ATOM 688 C C . THR A 1 92 ? -22.459 -6.065 6.469 1.00 94.75 92 THR A C 1
ATOM 690 O O . THR A 1 92 ? -22.417 -6.551 7.601 1.00 94.75 92 THR A O 1
ATOM 693 N N . VAL A 1 93 ? -21.893 -6.658 5.413 1.00 96.12 93 VAL A N 1
ATOM 694 C CA . VAL A 1 93 ? -21.132 -7.911 5.466 1.00 96.12 93 VAL A CA 1
ATOM 695 C C . VAL A 1 93 ? -19.651 -7.576 5.514 1.00 96.12 93 VAL A C 1
ATOM 697 O O . VAL A 1 93 ? -19.113 -6.959 4.598 1.00 96.12 93 VAL A O 1
ATOM 700 N N . TRP A 1 94 ? -18.994 -7.970 6.599 1.00 97.06 94 TRP A N 1
ATOM 701 C CA . TRP A 1 94 ? -17.605 -7.615 6.868 1.00 97.06 94 TRP A CA 1
ATOM 702 C C . TRP A 1 94 ? -16.688 -8.817 6.704 1.00 97.06 94 TRP A C 1
ATOM 704 O O . TRP A 1 94 ? -17.009 -9.908 7.179 1.00 97.06 94 TRP A O 1
ATOM 714 N N . GLY A 1 95 ? -15.540 -8.593 6.070 1.00 96.56 95 GLY A N 1
ATOM 715 C CA . GLY A 1 95 ? -14.462 -9.571 6.008 1.00 96.56 95 GLY A CA 1
ATOM 716 C C . GLY A 1 95 ? -13.762 -9.764 7.354 1.00 96.56 95 GLY A C 1
ATOM 717 O O . GLY A 1 95 ? -14.034 -9.067 8.340 1.00 96.56 95 GLY A O 1
ATOM 718 N N . GLU A 1 96 ? -12.817 -10.700 7.369 1.00 95.94 96 GLU A N 1
ATOM 719 C CA . GLU A 1 96 ? -11.954 -10.952 8.521 1.00 95.94 96 GLU A CA 1
ATOM 720 C C . GLU A 1 96 ? -11.159 -9.703 8.926 1.00 95.94 96 GLU A C 1
ATOM 722 O O . GLU A 1 96 ? -10.864 -8.822 8.114 1.00 95.94 96 GLU A O 1
ATOM 727 N N . TRP A 1 97 ? -10.810 -9.633 10.209 1.00 94.88 97 TRP A N 1
ATOM 728 C CA . TRP A 1 97 ? -9.929 -8.589 10.719 1.00 94.88 97 TRP A CA 1
ATOM 729 C C . TRP A 1 97 ? -8.483 -8.880 10.321 1.00 94.88 97 TRP A C 1
ATOM 731 O O . TRP A 1 97 ? -7.973 -9.976 10.548 1.00 94.88 97 TRP A O 1
ATOM 741 N N . VAL A 1 98 ? -7.816 -7.878 9.758 1.00 94.88 98 VAL A N 1
ATOM 742 C CA . VAL A 1 98 ? -6.422 -7.944 9.322 1.00 94.88 98 VAL A CA 1
ATOM 743 C C . VAL A 1 98 ? -5.604 -6.986 10.177 1.00 94.88 98 VAL A C 1
ATOM 745 O O . VAL A 1 98 ? -5.886 -5.786 10.203 1.00 94.88 98 VAL A O 1
ATOM 748 N N . LYS A 1 99 ? -4.593 -7.505 10.885 1.00 94.06 99 LYS A N 1
ATOM 749 C CA . LYS A 1 99 ? -3.632 -6.684 11.639 1.00 94.06 99 LYS A CA 1
ATOM 750 C C . LYS A 1 99 ? -2.911 -5.747 10.679 1.00 94.06 99 LYS A C 1
ATOM 752 O O . LYS A 1 99 ? -2.484 -6.180 9.616 1.00 94.06 99 LYS A O 1
ATOM 757 N N . VAL A 1 100 ? -2.771 -4.490 11.081 1.00 93.69 100 VAL A N 1
ATOM 758 C CA . VAL A 1 100 ? -1.879 -3.511 10.462 1.00 93.69 100 VAL A CA 1
ATOM 759 C C . VAL A 1 100 ? -0.563 -3.573 11.238 1.00 93.69 100 VAL A C 1
ATOM 761 O O . VAL A 1 100 ? -0.514 -3.086 12.372 1.00 93.69 100 VAL A O 1
ATOM 764 N N . PRO A 1 101 ? 0.490 -4.217 10.708 1.00 91.88 101 PRO A N 1
ATOM 765 C CA . PRO A 1 101 ? 1.786 -4.232 11.371 1.00 91.88 101 PRO A CA 1
ATOM 766 C C . PRO A 1 101 ? 2.354 -2.816 11.461 1.00 91.88 101 PRO A C 1
ATOM 768 O O . PRO A 1 101 ? 2.088 -1.980 10.600 1.00 91.88 101 PRO A O 1
ATOM 771 N N . VAL A 1 102 ? 3.139 -2.551 12.504 1.00 89.81 102 VAL A N 1
ATOM 772 C CA . VAL A 1 102 ? 3.882 -1.293 12.619 1.00 89.81 102 VAL A CA 1
ATOM 773 C C . VAL A 1 102 ? 5.050 -1.327 11.640 1.00 89.81 102 VAL A C 1
ATOM 775 O O . VAL A 1 102 ? 5.895 -2.218 11.709 1.00 89.81 102 VAL A O 1
ATOM 778 N N . ASP A 1 103 ? 5.114 -0.329 10.768 1.00 86.19 103 ASP A N 1
ATOM 779 C CA . ASP A 1 103 ? 6.234 -0.094 9.870 1.00 86.19 103 ASP A C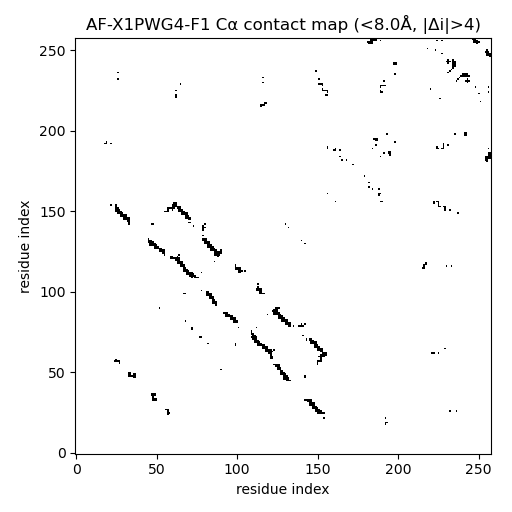A 1
ATOM 780 C C . ASP A 1 103 ? 7.414 0.485 10.667 1.00 86.19 103 ASP A C 1
ATOM 782 O O . ASP A 1 103 ? 7.437 1.662 11.033 1.00 86.19 103 ASP A O 1
ATOM 786 N N . ASN A 1 104 ? 8.416 -0.354 10.930 1.00 78.12 104 ASN A N 1
ATOM 787 C CA . ASN A 1 104 ? 9.606 0.019 11.700 1.00 78.12 104 ASN A CA 1
ATOM 788 C C . ASN A 1 104 ? 10.659 0.786 10.881 1.00 78.12 104 ASN A C 1
ATOM 790 O O . ASN A 1 104 ? 11.726 1.113 11.401 1.00 78.12 104 ASN A O 1
ATOM 794 N N . HIS A 1 105 ? 10.393 1.109 9.611 1.00 70.69 105 HIS A N 1
ATOM 795 C CA . HIS A 1 105 ? 11.325 1.871 8.774 1.00 70.69 105 HIS A CA 1
ATOM 796 C C . HIS A 1 105 ? 11.291 3.378 9.069 1.00 70.69 105 HIS A C 1
ATOM 798 O O . HIS A 1 105 ? 11.784 4.177 8.270 1.00 70.69 105 HIS A O 1
ATOM 804 N N . THR A 1 106 ? 10.660 3.814 10.161 1.00 55.81 106 THR A N 1
ATOM 805 C CA . THR A 1 106 ? 10.564 5.224 10.547 1.00 55.81 106 THR A CA 1
ATOM 806 C C . THR A 1 106 ? 11.856 5.684 11.216 1.00 55.81 106 THR A C 1
ATOM 808 O O . THR A 1 106 ? 12.117 5.349 12.368 1.00 55.81 106 THR A O 1
ATOM 811 N N . SER A 1 107 ? 12.658 6.484 10.514 1.00 49.28 107 SER A N 1
ATOM 812 C CA . SER A 1 107 ? 13.902 7.032 11.063 1.00 49.28 107 SER A CA 1
ATOM 813 C C . SER A 1 107 ? 13.764 8.398 11.747 1.00 49.28 107 SER A C 1
ATOM 815 O O . SER A 1 107 ? 14.744 8.836 12.338 1.00 49.28 107 SER A O 1
ATOM 817 N N . GLU A 1 108 ? 12.617 9.097 11.700 1.00 52.41 108 GLU A N 1
ATOM 818 C CA . GLU A 1 108 ? 12.627 10.536 12.057 1.00 52.41 108 GLU A CA 1
ATOM 819 C C . GLU A 1 108 ? 11.446 11.091 12.871 1.00 52.41 108 GLU A C 1
ATOM 821 O O . GLU A 1 108 ? 11.613 12.139 13.491 1.00 52.41 108 GLU A O 1
ATOM 826 N N . ASN A 1 109 ? 10.283 10.430 12.949 1.00 55.66 109 ASN A N 1
ATOM 827 C CA . ASN A 1 109 ? 9.145 10.965 13.708 1.00 55.66 109 ASN A CA 1
ATOM 828 C C . ASN A 1 109 ? 8.723 10.020 14.840 1.00 55.66 109 ASN A C 1
ATOM 830 O O . ASN A 1 109 ? 8.092 8.994 14.602 1.00 55.66 109 ASN A O 1
ATOM 834 N N . THR A 1 110 ? 9.066 10.387 16.075 1.00 66.44 110 THR A N 1
ATOM 835 C CA . THR A 1 110 ? 8.693 9.648 17.287 1.00 66.44 110 THR A CA 1
ATOM 836 C C . THR A 1 110 ? 7.275 9.949 17.767 1.00 66.44 110 THR A C 1
ATOM 838 O O . THR A 1 110 ? 6.870 9.380 18.772 1.00 66.44 110 THR A O 1
ATOM 841 N N . GLU A 1 111 ? 6.507 10.823 17.105 1.00 83.81 111 GLU A N 1
ATOM 842 C CA . GLU A 1 111 ? 5.174 11.257 17.557 1.00 83.81 111 GLU A CA 1
ATOM 843 C C . GLU A 1 111 ? 4.046 10.302 17.137 1.00 83.81 111 GLU A C 1
ATOM 845 O O . GLU A 1 111 ? 2.957 10.332 17.714 1.00 83.81 111 GLU A O 1
ATOM 850 N N . SER A 1 112 ? 4.280 9.436 16.147 1.00 88.50 112 SER A N 1
ATOM 851 C CA . SER A 1 112 ? 3.262 8.520 15.624 1.00 88.50 112 SER A CA 1
ATOM 852 C C . SER A 1 112 ? 3.849 7.215 15.108 1.00 88.50 112 SER A C 1
ATOM 854 O O . SER A 1 112 ? 4.864 7.235 14.417 1.00 88.50 112 SER A O 1
ATOM 856 N N . PHE A 1 113 ? 3.137 6.118 15.338 1.00 90.25 113 PHE A N 1
ATOM 857 C CA . PHE A 1 113 ? 3.330 4.870 14.614 1.00 90.25 113 PHE A CA 1
ATOM 858 C C . PHE A 1 113 ? 2.706 4.963 13.219 1.00 90.25 113 PHE A C 1
ATOM 860 O O . PHE A 1 113 ? 1.632 5.549 13.039 1.00 90.25 113 PHE A O 1
ATOM 867 N N . MET A 1 114 ? 3.387 4.367 12.244 1.00 90.50 114 MET A N 1
ATOM 868 C CA . MET A 1 114 ? 2.891 4.167 10.885 1.00 90.50 114 MET A CA 1
ATOM 869 C C . MET A 1 114 ? 2.639 2.681 10.664 1.00 90.50 114 MET A C 1
ATOM 871 O O . MET A 1 114 ? 3.403 1.848 11.147 1.00 90.50 114 MET A O 1
ATOM 875 N N . GLY A 1 115 ? 1.570 2.355 9.951 1.00 92.25 115 GLY A N 1
ATOM 876 C CA . GLY A 1 115 ? 1.241 0.996 9.560 1.00 92.25 115 GLY A CA 1
ATOM 877 C C . GLY A 1 115 ? 1.846 0.606 8.215 1.00 92.25 115 GLY A C 1
ATOM 878 O O . GLY A 1 115 ? 2.007 1.442 7.325 1.00 92.25 115 GLY A O 1
ATOM 879 N N . GLU A 1 116 ? 2.107 -0.680 8.025 1.00 92.00 116 GLU A N 1
ATOM 880 C CA . GLU A 1 116 ? 2.385 -1.231 6.697 1.00 92.00 116 GLU A CA 1
ATOM 881 C C . GLU A 1 116 ? 1.138 -1.172 5.791 1.00 92.00 116 GLU A C 1
ATOM 883 O O . GLU A 1 116 ? 0.004 -1.003 6.251 1.00 92.00 116 GLU A O 1
ATOM 888 N N . LEU A 1 117 ? 1.346 -1.306 4.478 1.00 93.94 117 LEU A N 1
ATOM 889 C CA . LEU A 1 117 ? 0.257 -1.324 3.502 1.00 93.94 117 LEU A CA 1
ATOM 890 C C . LEU A 1 117 ? -0.511 -2.648 3.546 1.00 93.94 117 LEU A C 1
ATOM 892 O O . LEU A 1 117 ? 0.055 -3.723 3.349 1.00 93.94 117 LEU A O 1
ATOM 896 N N . LEU A 1 118 ? -1.828 -2.546 3.699 1.00 95.06 118 LEU A N 1
ATOM 897 C CA . LEU A 1 118 ? -2.776 -3.623 3.447 1.00 95.06 118 LEU A CA 1
ATOM 898 C C . LEU A 1 118 ? -3.410 -3.455 2.065 1.00 95.06 118 LEU A C 1
ATOM 900 O O . LEU A 1 118 ? -3.620 -2.335 1.602 1.00 95.06 118 LEU A O 1
ATOM 904 N N . PHE A 1 119 ? -3.757 -4.572 1.429 1.00 95.12 119 PHE A N 1
ATOM 905 C CA . PHE A 1 119 ? -4.425 -4.596 0.129 1.00 95.12 119 PHE A CA 1
ATOM 906 C C . PHE A 1 119 ? -5.788 -5.281 0.261 1.00 95.12 119 PHE A C 1
ATOM 908 O O . PHE A 1 119 ? -5.864 -6.450 0.637 1.00 95.12 119 PHE A O 1
ATOM 915 N N . PHE A 1 120 ? -6.855 -4.549 -0.045 1.00 95.56 120 PHE A N 1
ATOM 916 C CA . PHE A 1 120 ? -8.232 -5.037 -0.074 1.00 95.56 120 PHE A CA 1
ATOM 917 C C . PHE A 1 120 ? -8.757 -5.128 -1.506 1.00 95.56 120 PHE A C 1
ATOM 919 O O . PHE A 1 120 ? -8.220 -4.504 -2.421 1.00 95.56 120 PHE A O 1
ATOM 926 N N . ASP A 1 121 ? -9.825 -5.901 -1.702 1.00 95.12 121 ASP A N 1
ATOM 927 C CA . ASP A 1 121 ? -10.459 -6.059 -3.011 1.00 95.12 121 ASP A CA 1
ATOM 928 C C . ASP A 1 121 ? -10.909 -4.707 -3.586 1.00 95.12 121 ASP A C 1
ATOM 930 O O . ASP A 1 121 ? -11.328 -3.814 -2.844 1.00 95.12 121 ASP A O 1
ATOM 934 N N . LYS A 1 122 ? -10.848 -4.559 -4.913 1.00 95.12 122 LYS A N 1
ATOM 935 C CA . LYS A 1 122 ? -11.264 -3.334 -5.608 1.00 95.12 122 LYS A CA 1
ATOM 936 C C . LYS A 1 122 ? -12.721 -2.933 -5.385 1.00 95.12 122 LYS A C 1
ATOM 938 O O . LYS A 1 122 ? -13.051 -1.761 -5.534 1.00 95.12 122 LYS A O 1
ATOM 943 N N . ASN A 1 123 ? -13.584 -3.882 -5.030 1.00 96.25 123 ASN A N 1
ATOM 944 C CA . ASN A 1 123 ? -14.991 -3.619 -4.738 1.00 96.25 123 ASN A CA 1
ATOM 945 C C . ASN A 1 123 ? -15.218 -3.102 -3.304 1.00 96.25 123 ASN A C 1
ATOM 947 O O . ASN A 1 123 ? -16.356 -2.809 -2.943 1.00 96.25 123 ASN A O 1
ATOM 951 N N . THR A 1 124 ? -14.156 -2.954 -2.499 1.00 97.19 124 THR A N 1
ATOM 952 C CA . THR A 1 124 ? -14.249 -2.438 -1.128 1.00 97.19 124 THR A CA 1
ATOM 953 C C . THR A 1 124 ? -14.768 -0.999 -1.129 1.00 97.19 124 THR A C 1
ATOM 955 O O . THR A 1 124 ? -14.049 -0.060 -1.470 1.00 97.19 124 THR A O 1
ATOM 958 N N . GLU A 1 125 ? -15.997 -0.810 -0.656 1.00 97.00 125 GLU A N 1
ATOM 959 C CA . GLU A 1 125 ? -16.646 0.501 -0.518 1.00 97.00 125 GLU A CA 1
ATOM 960 C C . GLU A 1 125 ? -16.516 1.068 0.903 1.00 97.00 125 GLU A C 1
ATOM 962 O O . GLU A 1 125 ? -16.610 2.284 1.120 1.00 97.00 125 GLU A O 1
ATOM 967 N N . PHE A 1 126 ? -16.303 0.195 1.890 1.00 97.88 126 PHE A N 1
ATOM 968 C CA . PHE A 1 126 ? -16.217 0.549 3.299 1.00 97.88 126 PHE A CA 1
ATOM 969 C C . PHE A 1 126 ? -15.070 -0.176 3.995 1.00 97.88 126 PHE A C 1
ATOM 971 O O . PHE A 1 126 ? -14.825 -1.362 3.790 1.00 97.88 126 PHE A O 1
ATOM 978 N N . VAL A 1 127 ? -14.421 0.533 4.910 1.00 98.00 127 VAL A N 1
ATOM 979 C CA . VAL A 1 127 ? -13.504 -0.048 5.890 1.00 98.00 127 VAL A CA 1
ATOM 980 C C . VAL A 1 127 ? -13.963 0.304 7.297 1.00 98.00 127 VAL A C 1
ATOM 982 O O . VAL A 1 127 ? -14.705 1.262 7.513 1.00 98.00 127 VAL A O 1
ATOM 985 N N . ARG A 1 128 ? -13.513 -0.456 8.281 1.00 95.75 128 ARG A N 1
ATOM 986 C CA . ARG A 1 128 ? -13.591 -0.092 9.697 1.00 95.75 128 ARG A CA 1
ATOM 987 C C . ARG A 1 128 ? -12.320 -0.551 10.384 1.00 95.75 128 ARG A C 1
ATOM 989 O O . ARG A 1 128 ? -11.656 -1.464 9.893 1.00 95.75 128 ARG A O 1
ATOM 996 N N . TYR A 1 129 ? -12.009 0.049 11.522 1.00 95.00 129 TYR A N 1
ATOM 997 C CA . TYR A 1 129 ? -10.894 -0.383 12.346 1.00 95.00 129 TYR A CA 1
ATOM 998 C C . TYR A 1 129 ? -11.363 -0.830 13.726 1.00 95.00 129 TYR A C 1
ATOM 1000 O O . TYR A 1 129 ? -12.409 -0.404 14.226 1.00 95.00 129 TYR A O 1
ATOM 1008 N N . ARG A 1 130 ? -10.547 -1.660 14.364 1.00 92.38 130 ARG A N 1
ATOM 1009 C CA . ARG A 1 130 ? -10.590 -1.880 15.806 1.00 92.38 130 ARG A CA 1
ATOM 1010 C C . ARG A 1 130 ? -9.199 -1.733 16.398 1.00 92.38 130 ARG A C 1
ATOM 1012 O O . ARG A 1 130 ? -8.195 -1.919 15.715 1.00 92.38 130 ARG A O 1
ATOM 1019 N N . VAL A 1 131 ? -9.178 -1.393 17.677 1.00 91.06 131 VAL A N 1
ATOM 1020 C CA . VAL A 1 131 ? -7.976 -1.316 18.496 1.00 91.06 131 VAL A CA 1
ATOM 1021 C C . VAL A 1 131 ? -8.058 -2.427 19.523 1.00 91.06 131 VAL A C 1
ATOM 1023 O O . VAL A 1 131 ? -9.026 -2.495 20.287 1.00 91.06 131 VAL A O 1
ATOM 1026 N N . THR A 1 132 ? -7.047 -3.281 19.549 1.00 87.06 132 THR A N 1
ATOM 1027 C CA . THR A 1 132 ? -6.904 -4.357 20.525 1.00 87.06 132 THR A CA 1
ATOM 1028 C C . THR A 1 132 ? -5.658 -4.151 21.374 1.00 87.06 132 THR A C 1
ATOM 1030 O O . THR A 1 132 ? -4.710 -3.470 20.978 1.00 87.06 132 THR A O 1
ATOM 1033 N N . ARG A 1 133 ? -5.665 -4.703 22.585 1.00 79.19 133 ARG A N 1
ATOM 1034 C CA . ARG A 1 133 ? -4.473 -4.789 23.425 1.00 79.19 133 ARG A CA 1
ATOM 1035 C C . ARG A 1 133 ? -3.755 -6.097 23.120 1.00 79.19 133 ARG A C 1
ATOM 1037 O O . ARG A 1 133 ? -4.346 -7.163 23.244 1.00 79.19 133 ARG A O 1
ATOM 1044 N N . GLU A 1 134 ? -2.480 -6.018 22.772 1.00 69.50 134 GLU A N 1
ATOM 1045 C CA . GLU A 1 134 ? -1.593 -7.181 22.840 1.00 69.50 134 GLU A CA 1
ATOM 1046 C C . GLU A 1 134 ? -1.048 -7.260 24.280 1.00 69.50 134 GLU A C 1
ATOM 1048 O O . GLU A 1 134 ? -0.928 -6.224 24.933 1.00 69.50 134 GLU A O 1
ATOM 1053 N N . ASN A 1 135 ? -0.809 -8.463 24.819 1.00 56.62 135 ASN A N 1
ATOM 1054 C CA . ASN A 1 135 ? -0.435 -8.702 26.226 1.00 56.62 135 ASN A CA 1
ATOM 1055 C C . ASN A 1 135 ? 0.916 -8.057 26.607 1.00 56.62 135 ASN A C 1
ATOM 1057 O O . ASN A 1 135 ? 1.922 -8.740 26.785 1.00 56.62 135 ASN A O 1
ATOM 1061 N N . PHE A 1 136 ? 0.919 -6.740 26.782 1.00 59.03 136 PHE A N 1
ATOM 1062 C CA . PHE A 1 136 ? 1.997 -5.944 27.345 1.00 59.03 136 PHE A CA 1
ATOM 1063 C C . PHE A 1 136 ? 1.612 -5.593 28.791 1.00 59.03 136 PHE A C 1
ATOM 1065 O O . PHE A 1 136 ? 1.010 -4.543 29.024 1.00 59.03 136 PHE A O 1
ATOM 1072 N N . PRO A 1 137 ? 1.882 -6.476 29.775 1.00 56.16 137 PRO A N 1
ATOM 1073 C CA . PRO A 1 137 ? 1.407 -6.314 31.153 1.00 56.16 137 PRO A CA 1
ATOM 1074 C C . PRO A 1 137 ? 1.917 -5.036 31.835 1.00 56.16 137 PRO A C 1
ATOM 1076 O O . PRO A 1 137 ? 1.269 -4.550 32.761 1.00 56.16 137 PRO A O 1
ATOM 1079 N N . ASP A 1 138 ? 3.028 -4.477 31.350 1.00 59.34 138 ASP A N 1
ATOM 1080 C CA . ASP A 1 138 ? 3.695 -3.320 31.951 1.00 59.34 138 ASP A CA 1
ATOM 1081 C C . ASP A 1 138 ? 3.318 -1.976 31.301 1.00 59.34 138 ASP A C 1
ATOM 1083 O O . ASP A 1 138 ? 3.687 -0.921 31.819 1.00 59.34 138 ASP A O 1
ATOM 1087 N N . TYR A 1 139 ? 2.553 -1.984 30.202 1.00 58.19 139 TYR A N 1
ATOM 1088 C CA . TYR A 1 139 ? 2.125 -0.765 29.513 1.00 58.19 139 TYR A CA 1
ATOM 1089 C C . TYR A 1 139 ? 0.631 -0.523 29.726 1.00 58.19 139 TYR A C 1
ATOM 1091 O O . TYR A 1 139 ? -0.224 -1.325 29.339 1.00 58.19 139 TYR A O 1
ATOM 1099 N N . SER A 1 140 ? 0.275 0.636 30.286 1.00 63.72 140 SER A N 1
ATOM 1100 C CA . SER A 1 140 ? -1.094 1.127 30.148 1.00 63.72 140 SER A CA 1
ATOM 1101 C C . SER A 1 140 ? -1.310 1.498 28.683 1.00 63.72 140 SER A C 1
ATOM 1103 O O . SER A 1 140 ? 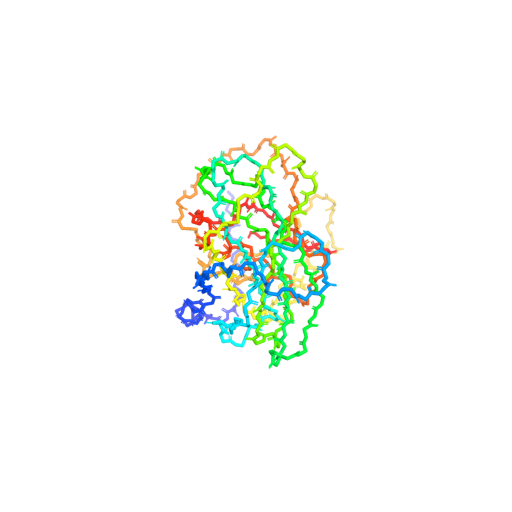-0.831 2.535 28.232 1.00 63.72 140 SER A O 1
ATOM 1105 N N . ALA A 1 141 ? -2.010 0.647 27.931 1.00 65.81 141 ALA A N 1
ATOM 1106 C CA . ALA A 1 141 ? -2.394 0.977 26.566 1.00 65.81 141 ALA A CA 1
ATOM 1107 C C . ALA A 1 141 ? -3.391 2.144 26.594 1.00 65.81 141 ALA A C 1
ATOM 1109 O O . ALA A 1 141 ? -4.584 1.943 26.854 1.00 65.81 141 ALA A O 1
ATOM 1110 N N . GLU A 1 142 ? -2.885 3.357 26.382 1.00 74.44 142 GLU A N 1
ATOM 1111 C CA . GLU A 1 142 ? -3.714 4.519 26.100 1.00 74.44 142 GLU A CA 1
ATOM 1112 C C . GLU A 1 142 ? -4.318 4.351 24.710 1.00 74.44 142 GLU A C 1
ATOM 1114 O O . GLU A 1 142 ? -3.624 4.087 23.727 1.00 74.44 142 GLU A O 1
ATOM 1119 N N . ILE A 1 143 ? -5.640 4.466 24.640 1.00 79.38 143 ILE A N 1
ATOM 1120 C CA . ILE A 1 143 ? -6.349 4.438 23.369 1.00 79.38 143 ILE A CA 1
ATOM 1121 C C . ILE A 1 143 ? -6.099 5.794 22.701 1.00 79.38 143 ILE A C 1
ATOM 1123 O O . ILE A 1 143 ? -6.397 6.819 23.323 1.00 79.38 143 ILE A O 1
ATOM 1127 N N . PRO A 1 144 ? -5.575 5.835 21.466 1.00 84.06 144 PRO A N 1
ATOM 1128 C CA . PRO A 1 144 ? -5.336 7.098 20.783 1.00 84.06 144 PRO A CA 1
ATOM 1129 C C . PRO A 1 144 ? -6.656 7.850 20.595 1.00 84.06 144 PRO A C 1
ATOM 1131 O O . PRO A 1 144 ? -7.677 7.230 20.313 1.00 84.06 144 PRO A O 1
ATOM 1134 N N . ALA A 1 145 ? -6.655 9.178 20.733 1.00 86.38 145 ALA A N 1
ATOM 1135 C CA . ALA A 1 145 ? -7.870 9.987 20.574 1.00 86.38 145 ALA A CA 1
ATOM 1136 C C . ALA A 1 145 ? -8.390 10.004 19.125 1.00 86.38 145 ALA A C 1
ATOM 1138 O O . ALA A 1 145 ? -9.600 10.064 18.896 1.00 86.38 145 ALA A O 1
ATOM 1139 N N . SER A 1 146 ? -7.478 9.923 18.159 1.00 88.81 146 SER A N 1
ATOM 1140 C CA . SER A 1 146 ? -7.781 9.797 16.740 1.00 88.81 146 SER A CA 1
ATOM 1141 C C . SER A 1 146 ? -6.775 8.887 16.040 1.00 88.81 146 SER A C 1
ATOM 1143 O O . SER A 1 146 ? -5.685 8.606 16.545 1.00 88.81 146 SER A O 1
ATOM 1145 N N . MET A 1 147 ? -7.173 8.411 14.866 1.00 91.00 147 MET A N 1
ATOM 1146 C CA . MET A 1 147 ? -6.342 7.657 13.937 1.00 91.00 147 MET A CA 1
ATOM 1147 C C . MET A 1 147 ? -6.546 8.201 12.531 1.00 91.00 147 MET A C 1
ATOM 1149 O O . MET A 1 147 ? -7.655 8.599 12.177 1.00 91.00 147 MET A O 1
ATOM 1153 N N . THR A 1 148 ? -5.510 8.150 11.706 1.00 94.38 148 THR A N 1
ATOM 1154 C CA . THR A 1 148 ? -5.612 8.505 10.289 1.00 94.38 1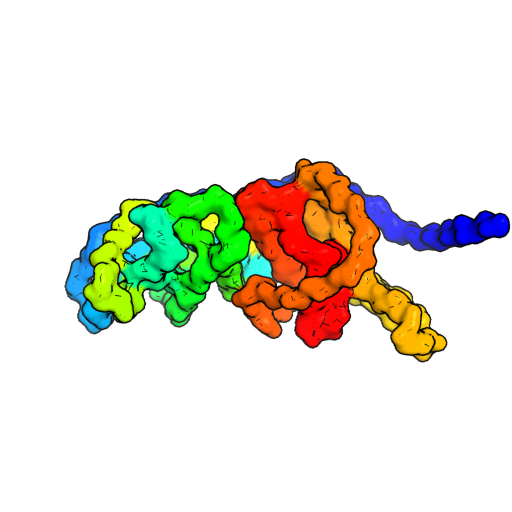48 THR A CA 1
ATOM 1155 C C . THR A 1 148 ? -5.561 7.241 9.455 1.00 94.38 148 THR A C 1
ATOM 1157 O O . THR A 1 148 ? -4.643 6.441 9.613 1.00 94.38 148 THR A O 1
ATOM 1160 N N . LEU A 1 149 ? -6.534 7.056 8.566 1.00 96.69 149 LEU A N 1
ATOM 1161 C CA . LEU A 1 149 ? -6.454 6.056 7.505 1.00 96.69 149 LEU A CA 1
ATOM 1162 C C . LEU A 1 149 ? -6.050 6.736 6.204 1.00 96.69 149 LEU A C 1
ATOM 1164 O O . LEU A 1 149 ? -6.639 7.756 5.839 1.00 96.69 149 LEU A O 1
ATOM 1168 N N . THR A 1 150 ? -5.099 6.140 5.495 1.00 96.06 150 THR A N 1
ATOM 1169 C CA . THR A 1 150 ? -4.695 6.580 4.160 1.00 96.06 150 THR A CA 1
ATOM 1170 C C . THR A 1 150 ? -5.119 5.532 3.146 1.00 96.06 150 THR A C 1
ATOM 1172 O O . THR A 1 150 ? -4.785 4.358 3.288 1.00 96.06 150 THR A O 1
ATOM 1175 N N . PHE A 1 151 ? -5.864 5.964 2.134 1.00 96.81 151 PHE A N 1
ATOM 1176 C CA . PHE A 1 151 ? -6.405 5.148 1.053 1.00 96.81 151 PHE A CA 1
ATOM 1177 C C . PHE A 1 151 ? -5.671 5.480 -0.235 1.00 96.81 151 PHE A C 1
ATOM 1179 O O . PHE A 1 151 ? -5.525 6.657 -0.559 1.00 96.81 151 PHE A O 1
ATOM 1186 N N . ILE A 1 152 ? -5.236 4.458 -0.962 1.00 95.31 152 ILE A N 1
ATOM 1187 C CA . ILE A 1 152 ? -4.460 4.580 -2.192 1.00 95.31 152 ILE A CA 1
ATOM 1188 C C . ILE A 1 152 ? -5.142 3.738 -3.280 1.00 95.31 152 ILE A C 1
ATOM 1190 O O . ILE A 1 152 ? -5.287 2.523 -3.143 1.00 95.31 152 ILE A O 1
ATOM 1194 N N . ASN A 1 153 ? -5.539 4.386 -4.371 1.00 95.00 153 ASN A N 1
ATOM 1195 C CA . ASN A 1 153 ? -5.892 3.754 -5.638 1.00 95.00 153 ASN A CA 1
ATOM 1196 C C . ASN A 1 153 ? -4.636 3.740 -6.524 1.00 95.00 153 ASN A C 1
ATOM 1198 O O . ASN A 1 153 ? -4.299 4.781 -7.066 1.00 95.00 153 ASN A O 1
ATOM 1202 N N . PRO A 1 154 ? -3.926 2.618 -6.700 1.00 92.25 154 PRO A N 1
ATOM 1203 C CA . PRO A 1 154 ? -2.699 2.613 -7.499 1.00 92.25 154 PRO A CA 1
ATOM 1204 C C . PRO A 1 154 ? -2.928 2.775 -9.009 1.00 92.25 154 PRO A C 1
ATOM 1206 O O . PRO A 1 154 ? -1.958 2.962 -9.746 1.00 92.25 154 PRO A O 1
ATOM 1209 N N . GLY A 1 155 ? -4.171 2.655 -9.483 1.00 90.94 155 GLY A N 1
ATOM 1210 C CA . GLY A 1 155 ? -4.514 2.504 -10.893 1.00 90.94 155 GLY A CA 1
ATOM 1211 C C . GLY A 1 155 ? -4.106 1.133 -11.440 1.00 90.94 155 GLY A C 1
ATOM 1212 O O . GLY A 1 155 ? -3.117 0.548 -11.003 1.00 90.94 155 GLY A O 1
ATOM 1213 N N . ALA A 1 156 ? -4.846 0.608 -12.416 1.00 89.25 156 ALA A N 1
ATOM 1214 C CA . ALA A 1 156 ? -4.471 -0.631 -13.096 1.00 89.25 156 ALA A CA 1
ATOM 1215 C C . ALA A 1 156 ? -3.320 -0.403 -14.088 1.00 89.25 156 ALA A C 1
ATOM 1217 O O . ALA A 1 156 ? -3.255 0.612 -14.786 1.00 89.25 156 ALA A O 1
ATOM 1218 N N . THR A 1 157 ? -2.423 -1.378 -14.183 1.00 86.44 157 THR A N 1
ATOM 1219 C CA . THR A 1 157 ? -1.414 -1.443 -15.238 1.00 86.44 157 THR A CA 1
ATOM 1220 C C . THR A 1 1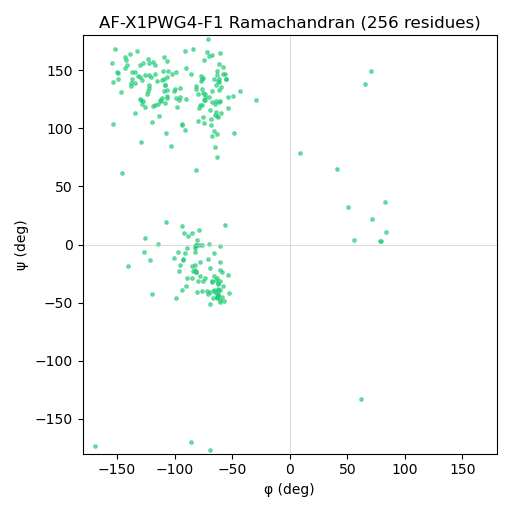57 ? -2.056 -1.935 -16.527 1.00 86.44 157 THR A C 1
ATOM 1222 O O . THR A 1 157 ? -2.849 -2.871 -16.498 1.00 86.44 157 THR A O 1
ATOM 1225 N N . SER A 1 158 ? -1.675 -1.364 -17.674 1.00 81.75 158 SER A N 1
ATOM 1226 C CA . SER A 1 158 ? -1.958 -1.981 -18.977 1.00 81.75 158 SER A CA 1
ATOM 1227 C C . SER A 1 158 ? -1.127 -3.266 -19.114 1.00 81.75 158 SER A C 1
ATOM 1229 O O . SER A 1 158 ? 0.096 -3.162 -19.280 1.00 81.75 158 SER A O 1
ATOM 1231 N N . PRO A 1 159 ? -1.733 -4.472 -19.054 1.00 73.31 159 PRO A N 1
ATOM 1232 C CA . PRO A 1 159 ? -0.970 -5.717 -19.099 1.00 73.31 159 PRO A CA 1
ATOM 1233 C C . PRO A 1 159 ? -0.253 -5.887 -20.438 1.00 73.31 159 PRO A C 1
ATOM 1235 O O . PRO A 1 159 ? 0.833 -6.450 -20.479 1.00 73.31 159 PRO A O 1
ATOM 1238 N N . GLU A 1 160 ? -0.821 -5.346 -21.520 1.00 76.69 160 GLU A N 1
ATOM 1239 C CA . GLU A 1 160 ? -0.232 -5.383 -22.860 1.00 76.69 160 GLU A CA 1
ATOM 1240 C C . GLU A 1 160 ? 1.093 -4.620 -22.921 1.00 76.69 160 GLU A C 1
ATOM 1242 O O . GLU A 1 160 ? 2.072 -5.144 -23.441 1.00 76.69 160 GLU A O 1
ATOM 1247 N N . ASN A 1 161 ? 1.158 -3.417 -22.343 1.00 73.12 161 ASN A N 1
ATOM 1248 C CA . ASN A 1 161 ? 2.376 -2.603 -22.371 1.00 73.12 161 ASN A CA 1
ATOM 1249 C C . ASN A 1 161 ? 3.485 -3.212 -21.509 1.00 73.12 161 ASN A C 1
ATOM 1251 O O . ASN A 1 161 ? 4.647 -3.227 -21.919 1.00 73.12 161 ASN A O 1
ATOM 1255 N N . LEU A 1 162 ? 3.129 -3.733 -20.330 1.00 77.50 162 LEU A N 1
ATOM 1256 C CA . LEU A 1 162 ? 4.088 -4.417 -19.467 1.00 77.50 162 LEU A CA 1
ATOM 1257 C C . LEU A 1 162 ? 4.578 -5.714 -20.117 1.00 77.50 162 LEU A C 1
ATOM 1259 O O . LEU A 1 162 ? 5.780 -5.956 -20.162 1.00 77.50 162 LEU A O 1
ATOM 1263 N N . GLN A 1 163 ? 3.672 -6.528 -20.661 1.00 78.50 163 GLN A N 1
ATOM 1264 C CA . GLN A 1 163 ? 4.046 -7.780 -21.311 1.00 78.50 163 GLN A CA 1
ATOM 1265 C C . GLN A 1 163 ? 4.877 -7.527 -22.571 1.00 78.50 163 GLN A C 1
ATOM 1267 O O . GLN A 1 163 ? 5.882 -8.196 -22.766 1.00 78.50 163 GLN A O 1
ATOM 1272 N N . ALA A 1 164 ? 4.538 -6.518 -23.378 1.00 75.06 164 ALA A N 1
ATOM 1273 C CA . ALA A 1 164 ? 5.337 -6.132 -24.537 1.00 75.06 164 ALA A CA 1
ATOM 1274 C C . ALA A 1 164 ? 6.758 -5.702 -24.138 1.00 75.06 164 ALA A C 1
ATOM 1276 O O . ALA A 1 164 ? 7.722 -6.064 -24.816 1.00 75.06 164 ALA A O 1
ATOM 1277 N N . PHE A 1 165 ? 6.903 -4.975 -23.022 1.00 76.19 165 PHE A N 1
ATOM 1278 C CA . PHE A 1 165 ? 8.215 -4.668 -22.454 1.00 76.19 165 PHE A CA 1
ATOM 1279 C C . PHE A 1 165 ? 8.963 -5.954 -22.072 1.00 76.19 165 PHE A C 1
ATOM 1281 O O . PHE A 1 165 ? 10.109 -6.140 -22.480 1.00 76.19 165 PHE A O 1
ATOM 1288 N N . LEU A 1 166 ? 8.321 -6.865 -21.339 1.00 77.56 166 LEU A N 1
ATOM 1289 C CA . LEU A 1 166 ? 8.950 -8.112 -20.896 1.00 77.56 166 LEU A CA 1
ATOM 1290 C C . LEU A 1 166 ? 9.334 -9.024 -22.072 1.00 77.56 166 LEU A C 1
ATOM 1292 O O . LEU A 1 166 ? 10.446 -9.545 -22.092 1.00 77.56 166 LEU A O 1
ATOM 1296 N N . ASP A 1 167 ? 8.480 -9.152 -23.087 1.00 78.94 167 ASP A N 1
ATOM 1297 C CA . ASP A 1 167 ? 8.720 -9.969 -24.283 1.00 78.94 167 ASP A CA 1
ATOM 1298 C C . ASP A 1 167 ? 9.885 -9.428 -25.124 1.00 78.94 167 ASP A C 1
ATOM 1300 O O . ASP A 1 167 ? 10.712 -10.198 -25.626 1.00 78.94 167 ASP A O 1
ATOM 1304 N N . MET A 1 168 ? 9.989 -8.098 -25.250 1.00 68.81 168 MET A N 1
ATOM 1305 C CA . MET A 1 168 ? 11.110 -7.438 -25.928 1.00 68.81 168 MET A CA 1
ATOM 1306 C C . MET A 1 168 ? 12.453 -7.808 -25.283 1.00 68.81 168 MET A C 1
ATOM 1308 O O . MET A 1 168 ? 13.453 -7.966 -25.988 1.00 68.81 168 MET A O 1
ATOM 1312 N N . TYR A 1 169 ? 12.476 -7.977 -23.959 1.00 64.38 169 TYR A N 1
ATOM 1313 C CA . TYR A 1 169 ? 13.684 -8.317 -23.214 1.00 64.38 169 TYR A CA 1
ATOM 1314 C C . TYR A 1 169 ? 13.924 -9.837 -23.064 1.00 64.38 169 TYR A C 1
ATOM 1316 O O . TYR A 1 169 ? 15.074 -10.260 -23.202 1.00 64.38 169 TYR A O 1
ATOM 1324 N N . ASP A 1 170 ? 12.894 -10.683 -22.903 1.00 63.53 170 ASP A N 1
ATOM 1325 C CA . ASP A 1 170 ? 13.032 -12.162 -22.910 1.00 63.53 170 ASP A CA 1
ATOM 1326 C C . ASP A 1 170 ? 13.559 -12.668 -24.270 1.00 63.53 170 ASP A C 1
ATOM 1328 O O . ASP A 1 170 ? 14.363 -13.604 -24.355 1.00 63.53 170 ASP A O 1
ATOM 1332 N N . GLY A 1 171 ? 13.187 -11.990 -25.364 1.00 53.09 171 GLY A N 1
ATOM 1333 C CA . GLY A 1 171 ? 13.717 -12.257 -26.703 1.00 53.09 171 GLY A CA 1
ATOM 1334 C C . GLY A 1 171 ? 15.213 -11.945 -26.869 1.00 53.09 171 GLY A C 1
ATOM 1335 O O . GLY A 1 171 ? 15.881 -12.578 -27.693 1.00 53.09 171 GLY A O 1
ATOM 1336 N N . ALA A 1 172 ? 15.756 -11.010 -26.083 1.00 53.00 172 ALA A N 1
ATOM 1337 C CA . ALA A 1 172 ? 17.164 -10.617 -26.128 1.00 53.00 172 ALA A CA 1
ATOM 1338 C C . ALA A 1 172 ? 18.070 -11.528 -25.270 1.00 53.00 172 ALA A C 1
ATOM 1340 O O . ALA A 1 172 ? 19.237 -11.731 -25.621 1.00 53.00 172 ALA A O 1
ATOM 1341 N N . GLU A 1 173 ? 17.544 -12.125 -24.192 1.00 53.34 173 GLU A N 1
ATOM 1342 C CA . GLU A 1 173 ? 18.342 -12.856 -23.191 1.00 53.34 173 GLU A CA 1
ATOM 1343 C C . GLU A 1 173 ? 18.438 -14.374 -23.379 1.00 53.34 173 GLU A C 1
ATOM 1345 O O . GLU A 1 173 ? 19.412 -14.971 -22.917 1.00 53.34 173 GLU A O 1
ATOM 1350 N N . LYS A 1 174 ? 17.561 -15.022 -24.162 1.00 51.38 174 LYS A N 1
ATOM 1351 C CA . LYS A 1 174 ? 17.711 -16.468 -24.474 1.00 51.38 174 LYS A CA 1
ATOM 1352 C C . LYS A 1 174 ? 19.011 -16.831 -25.214 1.00 51.38 174 LYS A C 1
ATOM 1354 O O . LYS A 1 174 ? 19.256 -18.005 -25.492 1.00 51.38 174 LYS A O 1
ATOM 1359 N N . LYS A 1 175 ? 19.862 -15.850 -25.536 1.00 49.78 175 LYS A N 1
ATOM 1360 C CA . LYS A 1 175 ? 21.174 -16.035 -26.170 1.00 49.78 175 LYS A CA 1
ATOM 1361 C C . LYS A 1 175 ? 22.384 -15.639 -25.325 1.00 49.78 175 LYS A C 1
ATOM 1363 O O . LYS A 1 175 ? 23.497 -15.783 -25.833 1.00 49.78 175 LYS A O 1
ATOM 1368 N N . ALA A 1 176 ? 22.228 -15.166 -24.090 1.00 54.22 176 ALA A N 1
ATOM 1369 C CA . ALA A 1 176 ? 23.351 -14.556 -23.386 1.00 54.22 176 ALA A CA 1
ATOM 1370 C C . ALA A 1 176 ? 23.730 -15.248 -22.068 1.00 54.22 176 ALA A C 1
ATOM 1372 O O . ALA A 1 176 ? 22.902 -15.792 -21.349 1.00 54.22 176 ALA A O 1
ATOM 1373 N N . ALA A 1 177 ? 25.038 -15.271 -21.799 1.00 62.91 177 ALA A N 1
ATOM 1374 C CA . ALA A 1 177 ? 25.642 -15.866 -20.614 1.00 62.91 177 ALA A CA 1
ATOM 1375 C C . ALA A 1 177 ? 25.140 -15.206 -19.311 1.00 62.91 177 ALA A C 1
ATOM 1377 O O . ALA A 1 177 ? 24.654 -14.081 -19.332 1.00 62.91 177 ALA A O 1
ATOM 1378 N N . TRP A 1 178 ? 25.375 -15.870 -18.175 1.00 58.81 178 TRP A N 1
ATOM 1379 C CA . TRP A 1 178 ? 25.114 -15.484 -16.769 1.00 58.81 178 TRP A CA 1
ATOM 1380 C C . TRP A 1 178 ? 25.743 -14.148 -16.299 1.00 58.81 178 TRP A C 1
ATOM 1382 O O . TRP A 1 178 ? 25.869 -13.902 -15.103 1.00 58.81 178 TRP A O 1
ATOM 1392 N N . TRP A 1 179 ? 26.165 -13.296 -17.234 1.00 61.88 179 TRP A N 1
ATOM 1393 C CA . TRP A 1 179 ? 26.802 -11.999 -17.019 1.00 61.88 179 TRP A CA 1
ATOM 1394 C C . TRP A 1 179 ? 26.096 -10.842 -17.746 1.00 61.88 179 TRP A C 1
ATOM 1396 O O . TRP A 1 179 ? 26.613 -9.725 -17.768 1.00 61.88 179 TRP A O 1
ATOM 1406 N N . VAL A 1 180 ? 24.947 -11.089 -18.384 1.00 75.00 180 VAL A N 1
ATOM 1407 C CA . VAL A 1 180 ? 24.125 -10.005 -18.935 1.00 75.00 180 VAL A CA 1
ATOM 1408 C C . VAL A 1 180 ? 23.282 -9.391 -17.828 1.00 75.00 180 VAL A C 1
ATOM 1410 O O . VAL A 1 180 ? 22.767 -10.089 -16.959 1.00 75.00 180 VAL A O 1
ATOM 1413 N N . LYS A 1 181 ? 23.225 -8.056 -17.826 1.00 80.00 181 LYS A N 1
ATOM 1414 C CA . LYS A 1 181 ? 22.387 -7.293 -16.906 1.00 80.00 181 LYS A CA 1
ATOM 1415 C C . LYS A 1 181 ? 20.924 -7.682 -17.169 1.00 80.00 181 LYS A C 1
ATOM 1417 O O . LYS A 1 181 ? 20.490 -7.439 -18.293 1.00 80.00 181 LYS A O 1
ATOM 1422 N N . PRO A 1 182 ? 20.185 -8.174 -16.157 1.00 82.62 182 PRO A N 1
ATOM 1423 C CA . PRO A 1 182 ? 18.789 -8.545 -16.331 1.00 82.62 182 P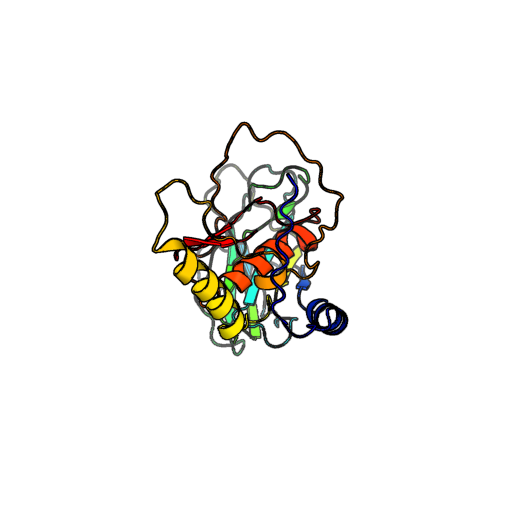RO A CA 1
ATOM 1424 C C . PRO A 1 182 ? 17.945 -7.334 -16.748 1.00 82.62 182 PRO A C 1
ATOM 1426 O O . PRO A 1 182 ? 18.308 -6.187 -16.438 1.00 82.62 182 PRO A O 1
ATOM 1429 N N . PRO A 1 183 ? 16.805 -7.557 -17.420 1.00 84.81 183 PRO A N 1
ATOM 1430 C CA . PRO A 1 183 ? 15.886 -6.483 -17.744 1.00 84.81 183 PRO A CA 1
ATOM 1431 C C . PRO A 1 183 ? 15.353 -5.807 -16.484 1.00 84.81 183 PRO A C 1
ATOM 1433 O O . PRO A 1 183 ? 15.039 -6.459 -15.491 1.00 84.81 183 PRO A O 1
ATOM 1436 N N . VAL A 1 184 ? 15.240 -4.482 -16.554 1.00 90.06 184 VAL A N 1
ATOM 1437 C CA . VAL A 1 184 ? 14.681 -3.648 -15.488 1.00 90.06 184 VAL A CA 1
ATOM 1438 C C . VAL A 1 184 ? 13.568 -2.800 -16.084 1.00 90.06 184 VAL A C 1
ATOM 1440 O O . VAL A 1 184 ? 13.824 -1.995 -16.981 1.00 90.06 184 VAL A O 1
ATOM 1443 N N . VAL A 1 185 ? 12.347 -2.991 -15.589 1.00 91.31 185 VAL A N 1
ATOM 1444 C CA . VAL A 1 185 ? 11.179 -2.168 -15.906 1.00 91.31 185 VAL A CA 1
ATOM 1445 C C . VAL A 1 185 ? 11.448 -0.761 -15.388 1.00 91.31 185 VAL A C 1
ATOM 1447 O O . VAL A 1 185 ? 11.570 -0.556 -14.182 1.00 91.31 185 VAL A O 1
ATOM 1450 N N . SER A 1 186 ? 11.559 0.203 -16.300 1.00 90.62 186 SER A N 1
ATOM 1451 C CA . SER A 1 186 ? 11.835 1.591 -15.923 1.00 90.62 186 SER A CA 1
ATOM 1452 C C . SER A 1 186 ? 10.633 2.249 -15.252 1.00 90.62 186 SER A C 1
ATOM 1454 O O . SER A 1 186 ? 9.496 1.784 -15.394 1.00 90.62 186 SER A O 1
ATOM 1456 N N . ARG A 1 187 ? 10.867 3.395 -14.605 1.00 92.62 187 ARG A N 1
ATOM 1457 C CA . ARG A 1 187 ? 9.816 4.145 -13.896 1.00 92.62 187 ARG A CA 1
ATOM 1458 C C . ARG A 1 187 ? 8.583 4.453 -14.725 1.00 92.62 187 ARG A C 1
ATOM 1460 O O . ARG A 1 187 ? 7.460 4.268 -14.267 1.00 92.62 187 ARG A O 1
ATOM 1467 N N . ILE A 1 188 ? 8.772 4.841 -15.982 1.00 88.38 188 ILE A N 1
ATOM 1468 C CA . ILE A 1 188 ? 7.657 5.079 -16.909 1.00 88.38 188 ILE A CA 1
ATOM 1469 C C . ILE A 1 188 ? 6.845 3.799 -17.145 1.00 88.38 188 ILE A C 1
ATOM 1471 O O . ILE A 1 188 ? 5.618 3.856 -17.158 1.00 88.38 188 ILE A O 1
ATOM 1475 N N . PHE A 1 189 ? 7.500 2.647 -17.316 1.00 87.44 189 PHE A N 1
ATOM 1476 C CA . PHE A 1 189 ? 6.809 1.404 -17.670 1.00 87.44 189 PHE A CA 1
ATOM 1477 C C . PHE A 1 189 ? 6.051 0.776 -16.504 1.00 87.44 189 PHE A C 1
ATOM 1479 O O . PHE A 1 189 ? 4.994 0.190 -16.733 1.00 87.44 189 PHE A O 1
ATOM 1486 N N . TRP A 1 190 ? 6.522 0.935 -15.263 1.00 90.62 190 TRP A N 1
ATOM 1487 C CA . TRP A 1 190 ? 5.711 0.569 -14.099 1.00 90.62 190 TRP A CA 1
ATOM 1488 C C . TRP A 1 190 ? 4.708 1.656 -13.696 1.00 90.62 190 TRP A C 1
ATOM 1490 O O . TRP A 1 190 ? 3.896 1.432 -12.802 1.00 90.62 190 TRP A O 1
ATOM 1500 N N . GLY A 1 191 ? 4.685 2.796 -14.391 1.00 88.81 191 GLY A N 1
ATOM 1501 C CA . GLY A 1 191 ? 3.675 3.839 -14.220 1.00 88.81 191 GLY A CA 1
ATOM 1502 C C . GLY A 1 191 ? 3.950 4.793 -13.059 1.00 88.81 191 GLY A C 1
ATOM 1503 O O . GLY A 1 191 ? 3.010 5.210 -12.386 1.00 88.81 191 GLY A O 1
ATOM 1504 N N . CYS A 1 192 ? 5.215 5.130 -12.804 1.00 91.56 192 CYS A N 1
ATOM 1505 C CA . CYS A 1 192 ? 5.584 6.129 -11.808 1.00 91.56 192 CYS A CA 1
ATOM 1506 C C . CYS A 1 192 ? 4.850 7.453 -12.051 1.00 91.56 192 CYS A C 1
ATOM 1508 O O . CYS A 1 192 ? 4.961 8.012 -13.148 1.00 91.56 192 CYS A O 1
ATOM 1510 N N . PRO A 1 193 ? 4.154 7.998 -11.041 1.00 88.19 193 PRO A N 1
ATOM 1511 C CA . PRO A 1 193 ? 3.429 9.261 -11.186 1.00 88.19 193 PRO A CA 1
ATOM 1512 C C . PRO A 1 193 ? 4.334 10.456 -11.481 1.00 88.19 193 PRO A C 1
ATOM 1514 O O . PRO A 1 193 ? 3.915 11.385 -12.167 1.00 88.19 193 PRO A O 1
ATOM 1517 N N . ASP A 1 194 ? 5.580 10.405 -11.008 1.00 89.81 194 ASP A N 1
ATOM 1518 C CA . ASP A 1 194 ? 6.603 11.420 -11.271 1.00 89.81 194 ASP A CA 1
ATOM 1519 C C . ASP A 1 194 ? 7.458 11.073 -12.516 1.00 89.81 194 ASP A C 1
ATOM 1521 O O . ASP A 1 194 ? 8.457 11.728 -12.811 1.00 89.81 194 ASP A O 1
ATOM 1525 N N . GLY A 1 195 ? 7.070 10.055 -13.294 1.00 90.00 195 GLY A N 1
ATOM 1526 C CA . GLY A 1 195 ? 7.814 9.611 -14.470 1.00 90.00 195 GLY A CA 1
ATOM 1527 C C . GLY A 1 195 ? 9.213 9.110 -14.103 1.00 90.00 195 GLY A C 1
ATOM 1528 O O . GLY A 1 195 ? 9.370 8.315 -13.183 1.00 90.00 195 GLY A O 1
ATOM 1529 N N . GLN A 1 196 ? 10.239 9.552 -14.833 1.00 91.44 196 GLN A N 1
ATOM 1530 C CA . GLN A 1 196 ? 11.631 9.185 -14.524 1.00 91.44 196 GLN A CA 1
ATOM 1531 C C . GLN A 1 196 ? 12.267 10.038 -13.425 1.00 91.44 196 GLN A C 1
ATOM 1533 O O . GLN A 1 196 ? 13.382 9.747 -13.000 1.00 91.44 196 GLN A O 1
ATOM 1538 N N . ASP A 1 197 ? 11.579 11.081 -12.971 1.00 90.56 197 ASP A N 1
ATOM 1539 C CA . ASP A 1 197 ? 12.115 12.006 -11.985 1.00 90.56 197 ASP A CA 1
ATOM 1540 C C . ASP A 1 197 ? 11.769 11.563 -10.554 1.00 90.56 197 ASP A C 1
ATOM 1542 O O . ASP A 1 197 ? 10.923 10.694 -10.310 1.00 90.56 197 ASP A O 1
ATOM 1546 N N . SER A 1 198 ? 12.446 12.187 -9.591 1.00 91.88 198 SER A N 1
ATOM 1547 C CA . SER A 1 198 ? 12.205 12.061 -8.153 1.00 91.88 198 SER A CA 1
ATOM 1548 C C . SER A 1 198 ? 11.916 13.433 -7.546 1.00 91.88 198 SER A C 1
ATOM 1550 O O . SER A 1 198 ? 12.339 14.468 -8.066 1.00 91.88 198 SER A O 1
ATOM 1552 N N . ARG A 1 199 ? 11.221 13.469 -6.404 1.00 90.44 199 ARG A N 1
ATOM 1553 C CA . ARG A 1 199 ? 10.804 14.731 -5.756 1.00 90.44 199 ARG A CA 1
ATOM 1554 C C . ARG A 1 199 ? 11.958 15.460 -5.093 1.00 90.44 199 ARG A C 1
ATOM 1556 O O . ARG A 1 199 ? 11.929 16.682 -4.961 1.00 90.44 199 ARG A O 1
ATOM 1563 N N . TRP A 1 200 ? 12.959 14.710 -4.646 1.00 93.75 200 TRP A N 1
ATOM 1564 C CA . TRP A 1 200 ? 14.230 15.245 -4.168 1.00 93.75 200 TRP A CA 1
ATOM 1565 C C . TRP A 1 200 ? 15.312 14.990 -5.207 1.00 93.75 200 TRP A C 1
ATOM 1567 O O . TRP A 1 200 ? 15.274 13.979 -5.905 1.00 93.75 200 TRP A O 1
ATOM 1577 N N . THR A 1 201 ? 16.305 15.873 -5.279 1.00 93.69 201 THR A N 1
ATOM 1578 C CA . THR A 1 201 ? 17.465 15.681 -6.155 1.00 93.69 201 THR A CA 1
ATOM 1579 C C . THR A 1 201 ? 18.279 14.464 -5.696 1.00 93.69 201 THR A C 1
ATOM 1581 O O . THR A 1 201 ? 18.777 14.481 -4.566 1.00 93.69 201 THR A O 1
ATOM 1584 N N . PRO A 1 202 ? 18.474 13.432 -6.539 1.00 90.62 202 PRO A N 1
ATOM 1585 C CA . PRO A 1 202 ? 19.261 12.264 -6.161 1.00 90.62 202 PRO A CA 1
ATOM 1586 C C . PRO A 1 202 ? 20.736 12.604 -5.938 1.00 90.62 202 PRO A C 1
ATOM 1588 O O . PRO A 1 202 ? 21.340 13.373 -6.691 1.00 90.62 202 PRO A O 1
ATOM 1591 N N . ALA A 1 203 ? 21.342 11.966 -4.938 1.00 90.62 203 ALA A N 1
ATOM 1592 C CA . ALA A 1 203 ? 22.784 11.956 -4.737 1.00 90.62 203 ALA A CA 1
ATOM 1593 C C . ALA A 1 203 ? 23.339 10.579 -5.117 1.00 90.62 203 ALA A C 1
ATOM 1595 O O . ALA A 1 203 ? 22.892 9.557 -4.602 1.00 90.62 203 ALA A O 1
ATOM 1596 N N . TYR A 1 204 ? 24.332 10.553 -6.003 1.00 90.50 204 TYR A N 1
ATOM 1597 C CA . TYR A 1 204 ? 24.934 9.313 -6.490 1.00 90.50 204 TYR A CA 1
ATOM 1598 C C . TYR A 1 204 ? 26.281 9.046 -5.822 1.00 90.50 204 TYR A C 1
ATOM 1600 O O . TYR A 1 204 ? 27.050 9.963 -5.533 1.00 90.50 204 TYR A O 1
ATOM 1608 N N . THR A 1 205 ? 26.586 7.767 -5.618 1.00 92.56 205 THR A N 1
ATOM 1609 C CA . THR A 1 205 ? 27.864 7.299 -5.076 1.00 92.56 205 THR A CA 1
ATOM 1610 C C . THR A 1 205 ? 28.339 6.054 -5.821 1.00 92.56 205 THR A C 1
ATOM 1612 O O . THR A 1 205 ? 27.562 5.393 -6.512 1.00 92.56 205 THR A O 1
ATOM 1615 N N . ALA A 1 206 ? 29.619 5.713 -5.677 1.00 96.38 206 ALA A N 1
ATOM 1616 C CA . ALA A 1 206 ? 30.131 4.437 -6.154 1.00 96.38 206 ALA A CA 1
ATOM 1617 C C . ALA A 1 206 ? 29.557 3.300 -5.292 1.00 96.38 206 ALA A C 1
ATOM 1619 O O . ALA A 1 206 ? 29.822 3.218 -4.089 1.00 96.38 206 ALA A O 1
ATOM 1620 N N . VAL A 1 207 ? 28.765 2.422 -5.909 1.00 93.62 207 VAL A N 1
ATOM 1621 C CA . VAL A 1 207 ? 28.143 1.281 -5.225 1.00 93.62 207 VAL A CA 1
ATOM 1622 C C . VAL A 1 207 ? 29.225 0.287 -4.797 1.00 93.62 207 VAL A C 1
ATOM 1624 O O . VAL A 1 207 ? 29.987 -0.209 -5.623 1.00 93.62 207 VAL A O 1
ATOM 1627 N N . SER A 1 208 ? 29.289 -0.005 -3.498 1.00 96.75 208 SER A N 1
ATOM 1628 C CA . SER A 1 208 ? 30.239 -0.962 -2.900 1.00 96.75 208 SER A CA 1
ATOM 1629 C C . SER A 1 208 ? 29.559 -2.105 -2.144 1.00 96.75 208 SER A C 1
ATOM 1631 O O . SER A 1 208 ? 30.211 -3.092 -1.816 1.00 96.75 208 SER A O 1
ATOM 1633 N N . HIS A 1 209 ? 28.261 -1.974 -1.868 1.00 95.00 209 HIS A N 1
ATOM 1634 C CA . HIS A 1 209 ? 27.470 -2.903 -1.068 1.00 95.00 209 HIS A CA 1
ATOM 1635 C C . HIS A 1 209 ? 26.072 -3.045 -1.674 1.00 95.00 209 HIS A C 1
ATOM 1637 O O . HIS A 1 209 ? 25.582 -2.126 -2.329 1.00 95.00 209 HIS A O 1
ATOM 1643 N N . LEU A 1 210 ? 25.431 -4.185 -1.415 1.00 93.75 210 LEU A N 1
ATOM 1644 C CA . LEU A 1 210 ? 24.031 -4.446 -1.734 1.00 93.75 210 LEU A CA 1
ATOM 1645 C C . LEU A 1 210 ? 23.299 -4.800 -0.442 1.00 93.75 210 LEU A C 1
ATOM 1647 O O . LEU A 1 210 ? 23.798 -5.599 0.352 1.00 93.75 210 LEU A O 1
ATOM 1651 N N . VAL A 1 211 ? 22.121 -4.215 -0.245 1.00 95.12 211 VAL A N 1
ATOM 1652 C CA . VAL A 1 211 ? 21.234 -4.528 0.878 1.00 95.12 211 VAL A CA 1
ATOM 1653 C C . VAL A 1 211 ? 19.991 -5.188 0.307 1.00 95.12 211 VAL A C 1
ATOM 1655 O O . VAL A 1 211 ? 19.338 -4.625 -0.567 1.00 95.12 211 VAL A O 1
ATOM 1658 N N . VAL A 1 212 ? 19.680 -6.390 0.788 1.00 95.00 212 VAL A N 1
ATOM 1659 C CA . VAL A 1 212 ? 18.435 -7.081 0.448 1.00 95.00 212 VAL A CA 1
ATOM 1660 C C . VAL A 1 212 ? 17.422 -6.778 1.537 1.00 95.00 212 VAL A C 1
ATOM 1662 O O . VAL A 1 212 ? 17.703 -6.957 2.722 1.00 95.00 212 VAL A O 1
ATOM 1665 N N . HIS A 1 213 ? 16.256 -6.303 1.120 1.00 92.62 213 HIS A N 1
ATOM 1666 C CA . HIS A 1 213 ? 15.176 -5.889 1.996 1.00 92.62 213 HIS A CA 1
ATOM 1667 C C . HIS A 1 213 ? 13.850 -6.416 1.435 1.00 92.62 213 HIS A C 1
ATOM 1669 O O . HIS A 1 213 ? 13.705 -6.559 0.224 1.00 92.62 213 HIS A O 1
ATOM 1675 N N . HIS A 1 214 ? 12.894 -6.726 2.303 1.00 90.38 214 HIS A N 1
ATOM 1676 C CA . HIS A 1 214 ? 11.551 -7.160 1.916 1.00 90.38 214 HIS A CA 1
ATOM 1677 C C . HIS A 1 214 ? 10.560 -6.023 2.174 1.00 90.38 214 HIS A C 1
ATOM 1679 O O . HIS A 1 214 ? 10.700 -5.308 3.153 1.00 90.38 214 HIS A O 1
ATOM 1685 N N . THR A 1 215 ? 9.542 -5.851 1.334 1.00 85.75 215 THR A N 1
ATOM 1686 C CA . THR A 1 215 ? 8.585 -4.729 1.449 1.00 85.75 215 THR A CA 1
ATOM 1687 C C . THR A 1 215 ? 7.557 -4.899 2.571 1.00 85.75 215 THR A C 1
ATOM 1689 O O . THR A 1 215 ? 6.680 -4.055 2.714 1.00 85.75 215 THR A O 1
ATOM 1692 N N . ALA A 1 216 ? 7.625 -6.015 3.310 1.00 80.88 216 ALA A N 1
ATOM 1693 C CA . ALA A 1 216 ? 6.672 -6.456 4.334 1.00 80.88 216 ALA A CA 1
ATOM 1694 C C . ALA A 1 216 ? 5.193 -6.582 3.883 1.00 80.88 216 ALA A C 1
ATOM 1696 O O . ALA A 1 216 ? 4.333 -6.962 4.668 1.00 80.88 216 ALA A O 1
ATOM 1697 N N . GLY A 1 217 ? 4.895 -6.361 2.598 1.00 74.75 217 GLY A N 1
ATOM 1698 C CA . GLY A 1 217 ? 3.552 -6.473 2.026 1.00 74.75 217 GLY A CA 1
ATOM 1699 C C . GLY A 1 217 ? 3.146 -7.887 1.585 1.00 74.75 217 GLY A C 1
ATOM 1700 O O . GLY A 1 217 ? 3.815 -8.887 1.848 1.00 74.75 217 GLY A O 1
ATOM 1701 N N . SER A 1 218 ? 2.019 -7.963 0.872 1.00 77.81 218 SER A N 1
ATOM 1702 C CA . SER A 1 218 ? 1.474 -9.212 0.323 1.00 77.81 218 SER A CA 1
ATOM 1703 C C . SER A 1 218 ? 2.409 -9.878 -0.697 1.00 77.81 218 SER A C 1
ATOM 1705 O O . SER A 1 218 ? 2.952 -9.221 -1.581 1.00 77.81 218 SER A O 1
ATOM 1707 N N . ASN A 1 219 ? 2.494 -11.212 -0.644 1.00 82.81 219 ASN A N 1
ATOM 1708 C CA . ASN A 1 219 ? 3.124 -12.045 -1.680 1.00 82.81 219 ASN A CA 1
ATOM 1709 C C . ASN A 1 219 ? 2.154 -12.457 -2.804 1.00 82.81 219 ASN A C 1
ATOM 1711 O O . ASN A 1 219 ? 2.508 -13.256 -3.669 1.00 82.81 219 ASN A O 1
ATOM 1715 N N . TYR A 1 220 ? 0.940 -11.908 -2.807 1.00 83.69 220 TYR A N 1
ATOM 1716 C CA . TYR A 1 220 ? -0.067 -12.130 -3.838 1.00 83.69 220 TYR A CA 1
ATOM 1717 C C . TYR A 1 220 ? -0.622 -10.792 -4.317 1.00 83.69 220 TYR A C 1
ATOM 1719 O O . TYR A 1 220 ? -1.128 -10.003 -3.517 1.00 83.69 220 TYR A O 1
ATOM 1727 N N . ALA A 1 221 ? -0.561 -10.569 -5.626 1.00 88.56 221 ALA A N 1
ATOM 1728 C CA . ALA A 1 221 ? -1.185 -9.441 -6.294 1.00 88.56 221 ALA A CA 1
ATOM 1729 C C . ALA A 1 221 ? -1.594 -9.853 -7.710 1.00 88.56 221 ALA A C 1
ATOM 1731 O O . ALA A 1 221 ? -0.927 -10.665 -8.351 1.00 88.56 221 ALA A O 1
ATOM 1732 N N . SER A 1 222 ? -2.686 -9.275 -8.205 1.00 86.56 222 SER A N 1
ATOM 1733 C CA . SER A 1 222 ? -3.090 -9.410 -9.608 1.00 86.56 222 SER A CA 1
ATOM 1734 C C . SER A 1 222 ? -2.280 -8.508 -10.545 1.00 86.56 222 SER A C 1
ATOM 1736 O O . SER A 1 222 ? -2.333 -8.689 -11.756 1.00 86.56 222 SER A O 1
ATOM 1738 N N . ASP A 1 223 ? -1.563 -7.527 -9.991 1.00 92.19 223 ASP A N 1
ATOM 1739 C CA . ASP A 1 223 ? -0.816 -6.502 -10.719 1.00 92.19 223 ASP A CA 1
ATOM 1740 C C . ASP A 1 223 ? 0.342 -6.000 -9.845 1.00 92.19 223 ASP A C 1
ATOM 1742 O O . ASP A 1 223 ? 0.145 -5.265 -8.875 1.00 92.19 223 ASP A O 1
ATOM 1746 N N . TRP A 1 224 ? 1.557 -6.442 -10.157 1.00 93.88 224 TRP A N 1
ATOM 1747 C CA . TRP A 1 224 ? 2.755 -6.088 -9.396 1.00 93.88 224 TRP A CA 1
ATOM 1748 C C . TRP A 1 224 ? 3.213 -4.638 -9.588 1.00 93.88 224 TRP A C 1
ATOM 1750 O O . TRP A 1 224 ? 3.542 -4.002 -8.586 1.00 93.88 224 TRP A O 1
ATOM 1760 N N . PRO A 1 225 ? 3.177 -4.042 -10.794 1.00 93.62 225 PRO A N 1
ATOM 1761 C CA . PRO A 1 225 ? 3.449 -2.613 -10.924 1.00 93.62 225 PRO A CA 1
ATOM 1762 C C . PRO A 1 225 ? 2.465 -1.737 -10.134 1.00 93.62 225 PRO A C 1
ATOM 1764 O O . PRO A 1 225 ? 2.871 -0.703 -9.608 1.00 93.62 225 PRO A O 1
ATOM 1767 N N . ALA A 1 226 ? 1.201 -2.149 -9.967 1.00 94.06 226 ALA A N 1
ATOM 1768 C CA . ALA A 1 226 ? 0.277 -1.462 -9.058 1.00 94.06 226 ALA A CA 1
ATOM 1769 C C . ALA A 1 226 ? 0.752 -1.511 -7.596 1.00 94.06 226 ALA A C 1
ATOM 1771 O O . ALA A 1 226 ? 0.664 -0.503 -6.897 1.00 94.06 226 ALA A O 1
ATOM 1772 N N . VAL A 1 227 ? 1.330 -2.632 -7.145 1.00 95.31 227 VAL A N 1
ATOM 1773 C CA . VAL A 1 227 ? 1.962 -2.727 -5.813 1.00 95.31 227 VAL A CA 1
ATOM 1774 C C . VAL A 1 227 ? 3.140 -1.757 -5.702 1.00 95.31 227 VAL A C 1
ATOM 1776 O O . VAL A 1 227 ? 3.235 -1.032 -4.711 1.00 95.31 227 VAL A O 1
ATOM 1779 N N . VAL A 1 228 ? 3.997 -1.674 -6.728 1.00 95.69 228 VAL A N 1
ATOM 1780 C CA . VAL A 1 228 ? 5.111 -0.706 -6.771 1.00 95.69 228 VAL A CA 1
ATOM 1781 C C . VAL A 1 228 ? 4.586 0.730 -6.662 1.00 95.69 228 VAL A C 1
ATOM 1783 O O . VAL A 1 228 ? 5.088 1.501 -5.843 1.00 95.69 228 VAL A O 1
ATOM 1786 N N . ARG A 1 229 ? 3.518 1.076 -7.395 1.00 95.12 229 ARG A N 1
ATOM 1787 C CA . ARG A 1 229 ? 2.860 2.392 -7.299 1.00 95.12 229 ARG A CA 1
ATOM 1788 C C . ARG A 1 229 ? 2.264 2.657 -5.914 1.00 95.12 229 ARG A C 1
ATOM 1790 O O . ARG A 1 229 ? 2.387 3.777 -5.419 1.00 95.12 229 ARG A O 1
ATOM 1797 N N . SER A 1 230 ? 1.669 1.658 -5.255 1.00 95.38 230 SER A N 1
ATOM 1798 C CA . SER A 1 230 ? 1.179 1.801 -3.875 1.00 95.38 230 SER A CA 1
ATOM 1799 C C . SER A 1 230 ? 2.310 2.085 -2.887 1.00 95.38 230 SER A C 1
ATOM 1801 O O . SER A 1 230 ? 2.177 2.993 -2.069 1.00 95.38 230 SER A O 1
ATOM 1803 N N . ILE A 1 231 ? 3.429 1.358 -2.985 1.00 95.62 231 ILE A N 1
ATOM 1804 C CA . ILE A 1 231 ? 4.613 1.573 -2.139 1.00 95.62 231 ILE A CA 1
ATOM 1805 C C . ILE A 1 231 ? 5.197 2.963 -2.394 1.00 95.62 231 ILE A C 1
ATOM 1807 O O . ILE A 1 231 ? 5.479 3.693 -1.444 1.00 95.62 231 ILE A O 1
ATOM 1811 N N . TRP A 1 232 ? 5.333 3.354 -3.664 1.00 95.50 232 TRP A N 1
ATOM 1812 C CA . TRP A 1 232 ? 5.790 4.689 -4.035 1.00 95.50 232 TRP A CA 1
ATOM 1813 C C . TRP A 1 232 ? 4.887 5.768 -3.428 1.00 95.50 232 TRP A C 1
ATOM 1815 O O . TRP A 1 232 ? 5.386 6.678 -2.776 1.00 95.50 232 TRP A O 1
ATOM 1825 N N . SER A 1 233 ? 3.563 5.637 -3.561 1.00 94.38 233 SER A N 1
ATOM 1826 C CA . SER A 1 233 ? 2.608 6.600 -3.002 1.00 94.38 233 SER A CA 1
ATOM 1827 C C . SER A 1 233 ? 2.707 6.664 -1.478 1.00 94.38 233 SER A C 1
ATOM 1829 O O . SER A 1 233 ? 2.729 7.749 -0.901 1.00 94.38 233 SER A O 1
ATOM 1831 N N . TYR A 1 234 ? 2.816 5.514 -0.816 1.00 93.56 234 TYR A N 1
ATOM 1832 C CA . TYR A 1 234 ? 2.996 5.455 0.628 1.00 93.56 234 TYR A CA 1
ATOM 1833 C C . TYR A 1 234 ? 4.291 6.155 1.065 1.00 93.56 234 TYR A C 1
ATOM 1835 O O . TYR A 1 234 ? 4.264 7.011 1.944 1.00 93.56 234 TYR A O 1
ATOM 1843 N N . HIS A 1 235 ? 5.423 5.882 0.418 1.00 93.75 235 HIS A N 1
ATOM 1844 C CA . HIS A 1 235 ? 6.695 6.512 0.775 1.00 93.75 235 HIS A CA 1
ATOM 1845 C C . HIS A 1 235 ? 6.719 8.008 0.433 1.00 93.75 235 HIS A C 1
ATOM 1847 O O . HIS A 1 235 ? 7.013 8.838 1.292 1.00 93.75 235 HIS A O 1
ATOM 1853 N N . ALA A 1 236 ? 6.370 8.372 -0.798 1.00 92.25 236 ALA A N 1
ATOM 1854 C CA . ALA A 1 236 ? 6.496 9.737 -1.289 1.00 92.25 236 ALA A CA 1
ATOM 1855 C C . ALA A 1 236 ? 5.398 10.672 -0.759 1.00 92.25 236 ALA A C 1
ATOM 1857 O O . ALA A 1 236 ? 5.676 11.824 -0.428 1.00 92.25 236 ALA A O 1
ATOM 1858 N N . LEU A 1 237 ? 4.148 10.200 -0.677 1.00 90.44 237 LEU A N 1
ATOM 1859 C CA . LEU A 1 237 ? 2.998 11.039 -0.315 1.00 90.44 237 LEU A CA 1
ATOM 1860 C C . LEU A 1 237 ? 2.611 10.890 1.155 1.00 90.44 237 LEU A C 1
ATOM 1862 O O . LEU A 1 237 ? 2.418 11.900 1.824 1.00 90.44 237 LEU A O 1
ATOM 1866 N N . THR A 1 238 ? 2.522 9.661 1.671 1.00 89.12 238 THR A N 1
ATOM 1867 C CA . THR A 1 238 ? 2.096 9.426 3.065 1.00 89.12 238 THR A CA 1
ATOM 1868 C C . THR A 1 238 ? 3.234 9.652 4.060 1.00 89.12 238 THR A C 1
ATOM 1870 O O . THR A 1 238 ? 3.031 10.251 5.114 1.00 89.12 238 THR A O 1
ATOM 1873 N N . ARG A 1 239 ? 4.455 9.209 3.735 1.00 87.19 239 ARG A N 1
ATOM 1874 C CA . ARG A 1 239 ? 5.637 9.379 4.601 1.00 87.19 239 ARG A CA 1
ATOM 1875 C C . ARG A 1 239 ? 6.443 10.639 4.294 1.00 87.19 239 ARG A C 1
ATOM 1877 O O . ARG A 1 239 ? 7.297 11.014 5.094 1.00 87.19 239 ARG A O 1
ATOM 1884 N N . GLY A 1 240 ? 6.178 11.288 3.160 1.00 89.12 240 GLY A N 1
ATOM 1885 C CA . GLY A 1 240 ? 6.854 12.518 2.748 1.00 89.12 240 GLY A CA 1
ATOM 1886 C C . GLY A 1 240 ? 8.308 12.326 2.311 1.00 89.12 240 GLY A C 1
ATOM 1887 O O . GLY A 1 240 ? 9.086 13.277 2.366 1.00 89.12 240 GLY A O 1
ATOM 1888 N N . TRP A 1 241 ? 8.701 11.114 1.912 1.00 92.00 241 TRP A N 1
ATOM 1889 C CA . TRP A 1 241 ? 10.027 10.852 1.353 1.00 92.00 241 TRP A CA 1
ATOM 1890 C C . TRP A 1 241 ? 10.178 11.464 -0.045 1.00 92.00 241 TRP A C 1
ATOM 1892 O O . TRP A 1 241 ? 9.202 11.784 -0.723 1.00 92.00 241 TRP A O 1
ATOM 1902 N N . GLY A 1 242 ? 11.423 11.616 -0.499 1.00 92.62 242 GLY A N 1
ATOM 1903 C CA . GLY A 1 242 ? 11.714 12.132 -1.838 1.00 92.62 242 GLY A CA 1
ATOM 1904 C C . GLY A 1 242 ? 11.330 11.201 -2.981 1.00 92.62 242 GLY A C 1
ATOM 1905 O O . GLY A 1 242 ? 11.211 11.659 -4.117 1.00 92.62 242 GLY A O 1
ATOM 1906 N N . ASP A 1 243 ? 11.181 9.910 -2.692 1.00 94.69 243 ASP A N 1
ATOM 1907 C CA . ASP A 1 243 ? 10.825 8.869 -3.649 1.00 94.69 243 ASP A CA 1
ATOM 1908 C C . ASP A 1 243 ? 10.481 7.556 -2.915 1.00 94.69 243 ASP A C 1
ATOM 1910 O O . ASP A 1 243 ? 10.454 7.499 -1.679 1.00 94.69 243 ASP A O 1
ATOM 1914 N N . ILE A 1 244 ? 10.264 6.483 -3.678 1.00 95.06 244 ILE A N 1
ATOM 1915 C CA . ILE A 1 244 ? 10.284 5.110 -3.169 1.00 95.06 244 ILE A CA 1
ATOM 1916 C C . ILE A 1 244 ? 11.625 4.783 -2.483 1.00 95.06 244 ILE A C 1
ATOM 1918 O O . ILE A 1 244 ? 12.689 5.267 -2.852 1.00 95.06 244 ILE A O 1
ATOM 1922 N N . GLY A 1 245 ? 11.571 3.948 -1.445 1.00 93.44 245 GLY A N 1
ATOM 1923 C CA . GLY A 1 245 ? 12.688 3.720 -0.514 1.00 93.44 245 GLY A CA 1
ATOM 1924 C C . GLY A 1 245 ? 13.699 2.673 -0.969 1.00 93.44 245 GLY A C 1
ATOM 1925 O O . GLY A 1 245 ? 14.527 2.235 -0.174 1.00 93.44 245 GLY A O 1
ATOM 1926 N N . TYR A 1 246 ? 13.589 2.222 -2.214 1.00 95.06 246 TYR A N 1
ATOM 1927 C CA . TYR A 1 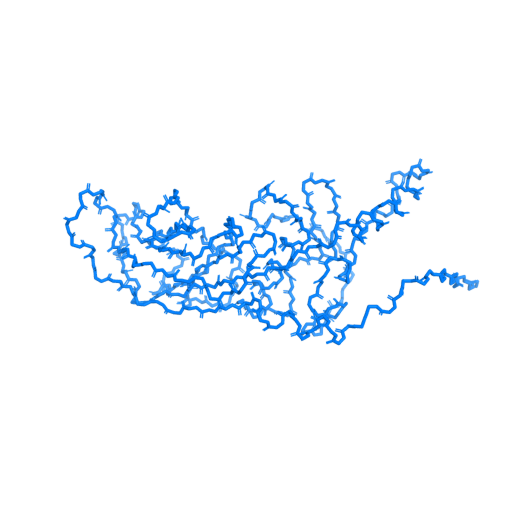246 ? 14.345 1.110 -2.767 1.00 95.06 246 TYR A CA 1
ATOM 1928 C C . TYR A 1 246 ? 14.962 1.551 -4.089 1.00 95.06 246 TYR A C 1
ATOM 1930 O O . TYR A 1 246 ? 14.345 2.307 -4.829 1.00 95.06 246 TYR A O 1
ATOM 1938 N N . ASN A 1 247 ? 16.169 1.070 -4.392 1.00 95.38 247 ASN A N 1
ATOM 1939 C CA . ASN A 1 247 ? 16.763 1.275 -5.715 1.00 95.38 247 ASN A CA 1
ATOM 1940 C C . ASN A 1 247 ? 16.186 0.340 -6.777 1.00 95.38 247 ASN A C 1
ATOM 1942 O O . ASN A 1 247 ? 16.295 0.652 -7.952 1.00 95.38 247 ASN A O 1
ATOM 1946 N N . PHE A 1 248 ? 15.699 -0.828 -6.351 1.00 96.38 248 PHE A N 1
ATOM 1947 C CA . PHE A 1 248 ? 15.002 -1.790 -7.189 1.00 96.38 248 PHE A CA 1
ATOM 1948 C C . PHE A 1 248 ? 13.998 -2.565 -6.336 1.00 96.38 248 PHE A C 1
ATOM 1950 O O . PHE A 1 248 ? 14.269 -2.849 -5.164 1.00 96.38 248 PHE A O 1
ATOM 1957 N N . LEU A 1 249 ? 12.885 -2.970 -6.940 1.00 96.75 249 LEU A N 1
ATOM 1958 C CA . LEU A 1 249 ? 11.947 -3.937 -6.371 1.00 96.75 249 LEU A CA 1
ATOM 1959 C C . LEU A 1 249 ? 11.889 -5.172 -7.264 1.00 96.75 249 LEU A C 1
ATOM 1961 O O . LEU A 1 249 ? 12.022 -5.065 -8.479 1.00 96.75 249 LEU A O 1
ATOM 1965 N N . ILE A 1 250 ? 11.689 -6.344 -6.667 1.00 94.75 250 ILE A N 1
ATOM 1966 C CA . ILE A 1 250 ? 11.588 -7.608 -7.399 1.00 94.75 250 ILE A CA 1
ATOM 1967 C C . ILE A 1 250 ? 10.303 -8.303 -6.967 1.00 94.75 250 ILE A C 1
ATOM 1969 O O . ILE A 1 250 ? 10.109 -8.534 -5.772 1.00 94.75 250 ILE A O 1
ATOM 1973 N N . ASP A 1 251 ? 9.429 -8.613 -7.923 1.00 93.56 251 ASP A N 1
ATOM 1974 C CA . ASP A 1 251 ? 8.199 -9.358 -7.642 1.00 93.56 251 ASP A CA 1
ATOM 1975 C C . ASP A 1 251 ? 8.429 -10.887 -7.613 1.00 93.56 251 ASP A C 1
ATOM 1977 O O . ASP A 1 251 ? 9.487 -11.374 -8.026 1.00 93.56 251 ASP A O 1
ATOM 1981 N N . PRO A 1 252 ? 7.453 -11.688 -7.141 1.00 91.31 252 PRO A N 1
ATOM 1982 C CA . PRO A 1 252 ? 7.563 -13.149 -7.117 1.00 91.31 252 PRO A CA 1
ATOM 1983 C C . PRO A 1 252 ? 7.745 -13.823 -8.486 1.00 91.31 252 PRO A C 1
ATOM 1985 O O . PRO A 1 252 ? 8.124 -14.994 -8.527 1.00 91.31 252 PRO A O 1
ATOM 1988 N N . ASN A 1 253 ? 7.493 -13.119 -9.595 1.00 88.56 253 ASN A N 1
ATOM 1989 C CA . ASN A 1 253 ? 7.739 -13.614 -10.952 1.00 88.56 253 ASN A CA 1
ATOM 1990 C C . ASN A 1 253 ? 9.165 -13.296 -11.439 1.00 88.56 253 ASN A C 1
ATOM 1992 O O . ASN A 1 253 ? 9.542 -13.709 -12.535 1.00 88.56 253 ASN A O 1
ATOM 1996 N N . GLY A 1 254 ? 9.965 -12.586 -10.635 1.00 89.25 254 GLY A N 1
ATOM 1997 C CA . GLY A 1 254 ? 11.338 -12.203 -10.953 1.00 89.25 254 GLY A CA 1
ATOM 1998 C C . GLY A 1 254 ? 11.453 -10.933 -11.797 1.00 89.25 254 GLY A C 1
ATOM 1999 O O . GLY A 1 254 ? 12.547 -10.635 -12.275 1.00 89.25 254 GLY A O 1
ATOM 2000 N N . VAL A 1 255 ? 10.363 -10.180 -11.985 1.00 90.75 255 VAL A N 1
ATOM 2001 C CA . VAL A 1 255 ? 10.419 -8.893 -12.690 1.00 90.75 255 VAL A CA 1
ATOM 2002 C C . VAL A 1 255 ? 11.078 -7.860 -11.784 1.00 90.75 255 VAL A C 1
ATOM 2004 O O . VAL A 1 255 ? 10.686 -7.705 -10.627 1.00 90.75 255 VAL A O 1
ATOM 2007 N N . ILE A 1 256 ? 12.079 -7.159 -12.318 1.00 94.00 256 ILE A N 1
ATOM 2008 C CA . ILE A 1 256 ? 12.819 -6.110 -11.613 1.00 94.00 256 ILE A CA 1
ATOM 2009 C C . ILE A 1 256 ? 12.257 -4.751 -12.026 1.00 94.00 256 ILE A C 1
ATOM 2011 O O . ILE A 1 256 ? 12.215 -4.438 -13.215 1.00 94.00 256 ILE A O 1
ATOM 2015 N N . TYR A 1 257 ? 11.874 -3.938 -11.051 1.00 95.19 257 TYR A N 1
ATOM 2016 C CA . TYR A 1 257 ? 11.397 -2.568 -11.217 1.00 95.19 257 TYR A CA 1
ATOM 2017 C C . TYR A 1 257 ? 12.458 -1.594 -10.715 1.00 95.19 257 TYR A C 1
ATOM 2019 O O . TYR A 1 257 ? 13.063 -1.856 -9.676 1.00 95.19 257 TYR A O 1
ATOM 2027 N N . GLU A 1 258 ? 12.679 -0.509 -11.458 1.00 94.38 258 GLU A N 1
ATOM 2028 C CA . GLU A 1 258 ? 13.508 0.642 -11.059 1.00 94.38 258 GLU A CA 1
ATOM 2029 C C . GLU A 1 258 ? 12.881 1.443 -9.915 1.00 94.38 258 GLU A C 1
ATOM 2031 O O . GLU A 1 258 ? 11.751 1.945 -10.106 1.00 94.38 258 GLU A O 1
#

Nearest PDB structures (foldseek):
  7uaf-assembly1_D  TM=4.182E-01  e=5.125E-02  Homo sapiens
  7uaf-assembly1_C  TM=4.336E-01  e=1.123E-01  Homo sapiens
  6brb-assembly1_A  TM=3.549E-01  e=5.443E-02  Homo sapiens
  7uac-assembly1_H  TM=4.389E-01  e=1.429E-01  Homo sapiens
  6q63-assembly3_C  TM=2.833E-01  e=1.730E-02  Bacteroides thetaiotaomicron

Organism: NCBI:txid412755

InterPro domains:
  IPR002502 N-acetylmuramoyl-L-alanine amidase domain [cd06583] (207-258)
  IPR015510 Peptidoglycan recognition protein [PTHR11022] (177-258)
  IPR036505 N-acetylmuramoyl-L-alanine amidase/PGRP domain superfamily [G3DSA:3.40.80.10] (173-258)
  IPR036505 N-acetylmuramoyl-L-alanine amidase/PGRP domain superfamily [SSF55846] (182-258)

pLDDT: mean 80.45, std 18.9, range [29.97, 98.12]

Solvent-accessible surface area (backbone atoms only — not comparable to full-atom values): 15694 Å² total; per-residue (Å²): 138,86,81,85,76,85,77,89,69,88,70,74,82,71,59,62,71,63,56,51,72,65,55,77,65,25,68,43,76,45,80,40,74,51,45,76,58,67,80,90,67,100,66,68,96,41,60,54,25,52,52,68,81,38,70,55,85,53,80,80,22,25,78,30,29,36,38,33,45,35,36,63,29,86,76,42,95,64,77,57,54,42,44,28,41,28,44,12,64,78,68,78,64,69,54,71,77,42,76,46,51,72,45,81,85,68,87,82,64,67,63,43,48,40,34,38,67,44,79,45,61,35,68,50,42,20,36,33,43,37,34,32,54,56,98,52,92,88,55,84,61,74,77,54,69,43,38,34,40,38,41,33,33,45,41,65,72,63,64,66,62,48,48,52,54,50,50,63,45,57,70,63,47,86,80,57,65,103,79,65,81,75,72,61,44,43,30,59,71,46,56,39,84,64,36,88,59,60,80,42,88,85,84,88,76,88,84,86,80,86,85,88,82,78,90,86,52,77,96,72,72,98,48,64,46,26,51,54,37,42,51,30,44,43,30,31,66,73,68,62,39,48,42,53,95,57,82,58,49,71,52,99,87,66,53,33,35,80

Foldseek 3Di:
DDDPDDDDDPPDPPPLVVLLVVQPQFKDKDKDFWDQADPDDDDDPFWGTKDAKDFARGPQFPPWKKKKKKFFLVQPPDQQKWKWKWFDLVSPDIDDTHTFDFDPPDDDDSGMTITAIDTGGSSGGIMMMIITGDPPVPDPNDDTRIMMMMMGRLDAAPVVLLVVLVVVQVVVPVPDDPPDDHDEQECVNLPPSVHNDWQDDDDDDDDDDDDDDDSPYDLDDPGVSSVVSSQQCCVCPVVVHRTRPDPWDAHPVGHIYD

Sequence (258 aa):
VDNSTQHGSTIENIDHTVYLTAFQRQTSEKELNTPSKASEDTVSQDILAMSGSVRVPVDSPEPFLAVTARWPSSGNTESPITVELSSSDDGTVWGEWVKVPVDNHTSENTESFMGELLFFDKNTEFVRYRVTRENFPDYSAEIPASMTLTFINPGATSPENLQAFLDMYDGAEKKAAWWVKPPVVSRIFWGCPDGQDSRWTPAYTAVSHLVVHHTAGSNYASDWPAVVRSIWSYHALTRGWGDIGYNFLIDPNGVIYE

Secondary structure (DSSP, 8-state):
---------------HHHHHHHHTTSEEEEEEEPPSS--S--S-TTEEEE---EE--SSS-SSEEEEEEEEE-TT-SS-SSEEEEEEESSSSS----EEE-B-TT-SS-TTEEEBPPEEEETT--EEEEEEE--S-TTS--PPPSEEEEEEE------HHHHHHHHHHHHHHHTT--TTSPPPEE-HHHHT-TTTT--SS----------------S-S--S-HHHHHHHHHHIIIIIS--SS-S-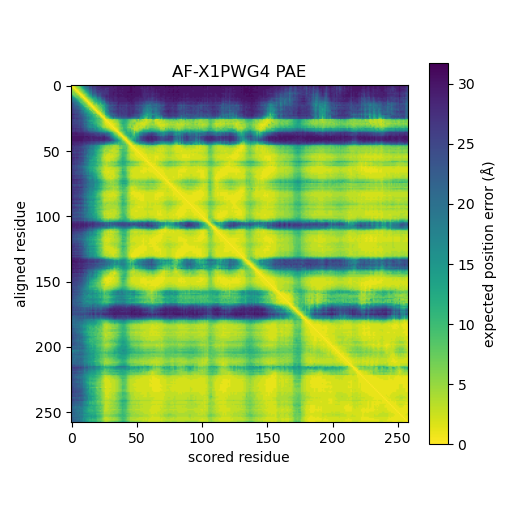S-EE-TT--EE-

Mean predicted aligned error: 9.84 Å

Radius of gyrat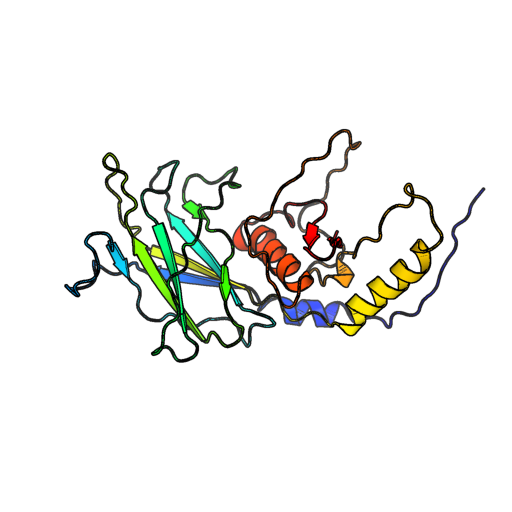ion: 21.3 Å; Cα contacts (8 Å, |Δi|>4): 418; chains: 1; bounding box: 58×32×65 Å